Protein AF-A0A1D6P828-F1 (afdb_monomer)

Structure (mmCIF, N/CA/C/O backbone):
data_AF-A0A1D6P828-F1
#
_entry.id   AF-A0A1D6P828-F1
#
loop_
_atom_site.group_PDB
_atom_site.id
_atom_site.type_symbol
_atom_site.label_atom_id
_atom_site.label_alt_id
_atom_site.label_comp_id
_atom_site.label_asym_id
_atom_site.label_entity_id
_atom_site.label_seq_id
_atom_site.pdbx_PDB_ins_code
_atom_site.Cartn_x
_atom_site.Cartn_y
_atom_site.Cartn_z
_atom_site.occupancy
_atom_site.B_iso_or_equiv
_atom_site.auth_seq_id
_atom_site.auth_comp_id
_atom_site.auth_asym_id
_atom_site.auth_atom_id
_atom_site.pdbx_PDB_model_num
ATOM 1 N N . MET A 1 1 ? 7.557 89.272 32.288 1.00 31.47 1 MET A N 1
ATOM 2 C CA . MET A 1 1 ? 7.719 88.719 30.928 1.00 31.47 1 MET A CA 1
ATOM 3 C C . MET A 1 1 ? 8.640 87.517 31.000 1.00 31.47 1 MET A C 1
ATOM 5 O O . MET A 1 1 ? 9.699 87.621 31.592 1.00 31.47 1 MET A O 1
ATOM 9 N N . SER A 1 2 ? 8.106 86.352 30.637 1.00 35.97 2 SER A N 1
ATOM 10 C CA . SER A 1 2 ? 8.541 85.582 29.460 1.00 35.97 2 SER A CA 1
ATOM 11 C C . SER A 1 2 ? 9.928 84.971 29.683 1.00 35.97 2 SER A C 1
ATOM 13 O O . SER A 1 2 ? 10.933 85.661 29.656 1.00 35.97 2 SER A O 1
ATOM 15 N N . SER A 1 3 ? 9.966 83.723 30.145 1.00 46.72 3 SER A N 1
ATOM 16 C CA . SER A 1 3 ? 10.105 82.559 29.258 1.00 46.72 3 SER A CA 1
ATOM 17 C C . SER A 1 3 ? 11.480 82.499 28.601 1.00 46.72 3 SER A C 1
ATOM 19 O O . SER A 1 3 ? 11.835 83.389 27.841 1.00 46.72 3 SER A O 1
ATOM 21 N N . SER A 1 4 ? 12.154 81.362 28.811 1.00 48.41 4 SER A N 1
ATOM 22 C CA . SER A 1 4 ? 13.099 80.729 27.879 1.00 48.41 4 SER A CA 1
ATOM 23 C C . SER A 1 4 ? 14.539 80.576 28.381 1.00 48.41 4 SER A C 1
ATOM 25 O O . SER A 1 4 ? 15.453 81.126 27.783 1.00 48.41 4 SER A O 1
ATOM 27 N N . ASP A 1 5 ? 14.766 79.716 29.383 1.00 49.75 5 ASP A N 1
ATOM 28 C CA . ASP A 1 5 ? 16.111 79.138 29.592 1.00 49.75 5 ASP A CA 1
ATOM 29 C C . ASP A 1 5 ? 16.120 77.641 29.987 1.00 49.75 5 ASP A C 1
ATOM 31 O O . ASP A 1 5 ? 17.064 77.108 30.555 1.00 49.75 5 ASP A O 1
ATOM 35 N N . GLY A 1 6 ? 15.049 76.910 29.647 1.00 52.22 6 GLY A N 1
ATOM 36 C CA . GLY A 1 6 ? 14.998 75.436 29.732 1.00 52.22 6 GLY A CA 1
ATOM 37 C C . GLY A 1 6 ? 15.276 74.724 28.398 1.00 52.22 6 GLY A C 1
ATOM 38 O O . GLY A 1 6 ? 15.418 73.501 28.345 1.00 52.22 6 GLY A O 1
ATOM 39 N N . GLY A 1 7 ? 15.335 75.481 27.296 1.00 55.41 7 GLY A N 1
ATOM 40 C CA . GLY A 1 7 ? 15.445 74.947 25.936 1.00 55.41 7 GLY A CA 1
ATOM 41 C C . GLY A 1 7 ? 16.880 74.723 25.456 1.00 55.41 7 GLY A C 1
ATOM 42 O O . GLY A 1 7 ? 17.109 73.844 24.628 1.00 55.41 7 GLY A O 1
ATOM 43 N N . GLN A 1 8 ? 17.858 75.482 25.960 1.00 52.66 8 GLN A N 1
ATOM 44 C CA . GLN A 1 8 ? 19.226 75.460 25.428 1.00 52.66 8 GLN A CA 1
ATOM 45 C C . GLN A 1 8 ? 20.061 74.294 25.985 1.00 52.66 8 GLN A C 1
ATOM 47 O O . GLN A 1 8 ? 20.816 73.672 25.237 1.00 52.66 8 GLN A O 1
ATOM 52 N N . SER A 1 9 ? 19.858 73.921 27.254 1.00 56.09 9 SER A N 1
ATOM 53 C CA . SER A 1 9 ? 20.519 72.765 27.885 1.00 56.09 9 SER A CA 1
ATOM 54 C C . SER A 1 9 ? 19.999 71.421 27.347 1.00 56.09 9 SER A C 1
ATOM 56 O O . SER A 1 9 ? 20.784 70.558 26.953 1.00 56.09 9 SER A O 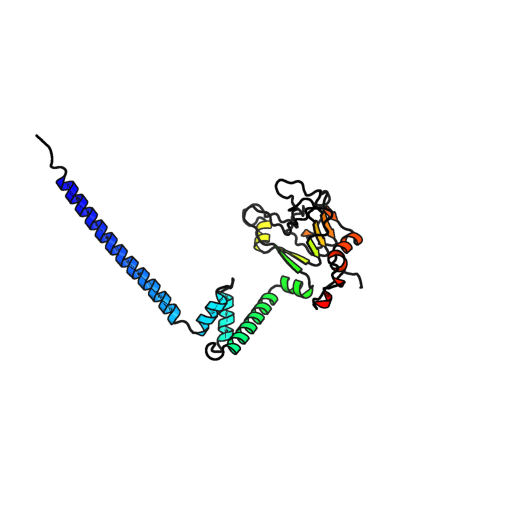1
ATOM 58 N N . ARG A 1 10 ? 18.673 71.276 27.180 1.00 61.38 10 ARG A N 1
ATOM 59 C CA . ARG A 1 10 ? 18.054 70.096 26.543 1.00 61.38 10 ARG A CA 1
ATOM 60 C C . ARG A 1 1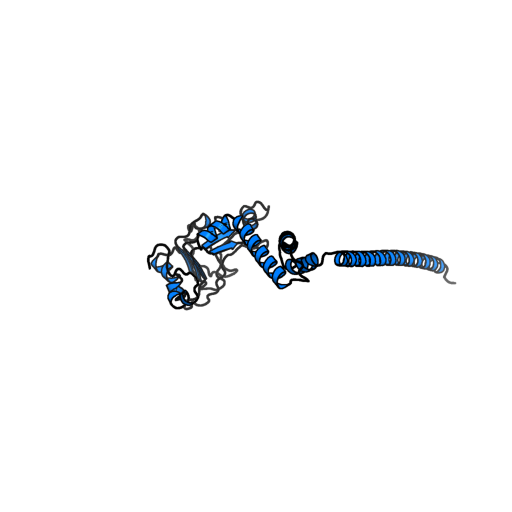0 ? 18.510 69.895 25.097 1.00 61.38 10 ARG A C 1
ATOM 62 O O . ARG A 1 10 ? 18.789 68.767 24.710 1.00 61.38 10 ARG A O 1
ATOM 69 N N . LYS A 1 11 ? 18.645 70.970 24.310 1.00 60.03 11 LYS A N 1
ATOM 70 C CA . LYS A 1 11 ? 19.171 70.894 22.935 1.00 60.03 11 LYS A CA 1
ATOM 71 C C . LYS A 1 11 ? 20.623 70.407 22.901 1.00 60.03 11 LYS A C 1
ATOM 73 O O . LYS A 1 11 ? 20.950 69.571 22.068 1.00 60.03 11 LYS A O 1
ATOM 78 N N . ARG A 1 12 ? 21.478 70.859 23.826 1.00 64.31 12 ARG A N 1
ATOM 79 C CA . ARG A 1 12 ? 22.878 70.399 23.929 1.00 64.31 12 ARG A CA 1
ATOM 80 C C . ARG A 1 12 ? 22.985 68.932 24.364 1.00 64.31 12 ARG A C 1
ATOM 82 O O . ARG A 1 12 ? 23.797 68.203 23.804 1.00 64.31 12 ARG A O 1
ATOM 89 N N . LEU A 1 13 ? 22.130 68.484 25.288 1.00 65.88 13 LEU A N 1
ATOM 90 C CA . LEU A 1 13 ? 22.067 67.081 25.715 1.00 65.88 13 LEU A CA 1
ATOM 91 C C . LEU A 1 13 ? 21.586 66.160 24.579 1.00 65.88 13 LEU A C 1
ATOM 93 O O . LEU A 1 13 ? 22.185 65.117 24.336 1.00 65.88 13 LEU A O 1
ATOM 97 N N . VAL A 1 14 ? 20.549 66.571 23.840 1.00 71.50 14 VAL A N 1
ATOM 98 C CA . VAL A 1 14 ? 20.026 65.816 22.688 1.00 71.50 14 VAL A CA 1
ATOM 99 C C . VAL A 1 14 ? 21.072 65.711 21.578 1.00 71.50 14 VAL A C 1
ATOM 101 O O . VAL A 1 14 ? 21.267 64.626 21.044 1.00 71.50 14 VAL A O 1
ATOM 104 N N . VAL A 1 15 ? 21.798 66.793 21.272 1.00 73.12 15 VAL A N 1
ATOM 105 C CA . VAL A 1 15 ? 22.881 66.775 20.269 1.00 73.12 15 VAL A CA 1
ATOM 106 C C . VAL A 1 15 ? 24.037 65.862 20.702 1.00 73.12 15 VAL A C 1
ATOM 108 O O . VAL A 1 15 ? 24.580 65.135 19.872 1.00 73.12 15 VAL A O 1
ATOM 111 N N . GLY A 1 16 ? 24.379 65.836 21.995 1.00 74.88 16 GLY A N 1
ATOM 112 C CA . GLY A 1 16 ? 25.398 64.931 22.536 1.00 74.88 16 GLY A CA 1
ATOM 113 C C . GLY A 1 16 ? 25.012 63.452 22.427 1.00 74.88 16 GLY A C 1
ATOM 114 O O . GLY A 1 16 ? 25.808 62.646 21.949 1.00 74.88 16 GLY A O 1
ATOM 115 N N . VAL A 1 17 ? 23.777 63.097 22.798 1.00 78.31 17 VAL A N 1
ATOM 116 C CA . VAL A 1 17 ? 23.276 61.712 22.709 1.00 78.31 17 VAL A CA 1
ATOM 117 C C . VAL A 1 17 ? 23.181 61.251 21.255 1.00 78.31 17 VAL A C 1
ATOM 119 O O . VAL A 1 17 ? 23.624 60.151 20.939 1.00 78.31 17 VAL A O 1
ATOM 122 N N . LEU A 1 18 ? 22.682 62.100 20.349 1.00 79.00 18 LEU A N 1
ATOM 123 C CA . LEU A 1 18 ? 22.582 61.759 18.927 1.00 79.00 18 LEU A CA 1
ATOM 124 C C . LEU A 1 18 ? 23.965 61.526 18.301 1.00 79.00 18 LEU A C 1
ATOM 126 O O . LEU A 1 18 ? 24.132 60.595 17.520 1.00 79.00 18 LEU A O 1
ATOM 130 N N . SER A 1 19 ? 24.963 62.326 18.688 1.00 84.25 19 SER A N 1
ATOM 131 C CA . SER A 1 19 ? 26.351 62.166 18.241 1.00 84.25 19 SER A CA 1
ATOM 132 C C . SER A 1 19 ? 26.953 60.829 18.692 1.00 84.25 19 SER A C 1
ATOM 134 O O . SER A 1 19 ? 27.515 60.093 17.883 1.00 84.25 19 SER A O 1
ATOM 136 N N . VAL A 1 20 ? 26.759 60.453 19.961 1.00 85.31 20 VAL A N 1
ATOM 137 C CA . VAL A 1 20 ? 27.231 59.159 20.485 1.00 85.31 20 VAL A CA 1
ATOM 138 C C . VAL A 1 20 ? 26.508 57.990 19.811 1.00 85.31 20 VAL A C 1
ATOM 140 O O . VAL A 1 20 ? 27.153 57.020 19.418 1.00 85.31 20 VAL A O 1
ATOM 143 N N . CYS A 1 21 ? 25.192 58.085 19.606 1.00 82.44 21 CYS A N 1
ATOM 144 C CA . CYS A 1 21 ? 24.430 57.056 18.898 1.00 82.44 21 CYS A CA 1
ATOM 145 C C . CYS A 1 21 ? 24.904 56.872 17.448 1.00 82.44 21 CYS A C 1
ATOM 147 O O . CYS A 1 21 ? 25.024 55.735 16.993 1.00 82.44 21 CYS A O 1
ATOM 149 N N . LEU A 1 22 ? 25.216 57.960 16.737 1.00 85.75 22 LEU A N 1
ATOM 150 C CA . LEU A 1 22 ? 25.741 57.891 15.371 1.00 85.75 22 LEU A CA 1
ATOM 151 C C . LEU A 1 22 ? 27.130 57.244 15.318 1.00 85.75 22 LEU A C 1
ATOM 153 O O . LEU A 1 22 ? 27.380 56.421 14.439 1.00 85.75 22 LEU A O 1
ATOM 157 N N . LEU A 1 23 ? 28.009 57.546 16.279 1.00 86.19 23 LEU A N 1
ATOM 158 C CA . LEU A 1 23 ? 29.330 56.915 16.361 1.00 86.19 23 LEU A CA 1
ATOM 159 C C . LEU A 1 23 ? 29.232 55.411 16.649 1.00 86.19 23 LEU A C 1
ATOM 161 O O . LEU A 1 23 ? 29.911 54.619 15.999 1.00 86.19 23 LEU A O 1
ATOM 165 N N . VAL A 1 24 ? 28.351 54.997 17.562 1.00 86.75 24 VAL A N 1
ATOM 166 C CA . VAL A 1 24 ? 28.130 53.571 17.861 1.00 86.75 24 VAL A CA 1
ATOM 167 C C . VAL A 1 24 ? 27.547 52.837 16.650 1.00 86.75 24 VAL A C 1
ATOM 169 O O . VAL A 1 24 ? 28.019 51.754 16.310 1.00 86.75 24 VAL A O 1
ATOM 172 N N . ALA A 1 25 ? 26.579 53.434 15.949 1.00 86.38 25 ALA A N 1
ATOM 173 C CA . ALA A 1 25 ? 26.015 52.854 14.730 1.00 86.38 25 ALA A CA 1
ATOM 174 C C . ALA A 1 25 ? 27.066 52.703 13.617 1.00 86.38 25 ALA A C 1
ATOM 176 O O . ALA A 1 25 ? 27.089 51.684 12.929 1.00 86.38 25 ALA A O 1
ATOM 177 N N . MET A 1 26 ? 27.971 53.677 13.474 1.00 88.44 26 MET A N 1
ATOM 178 C CA . MET A 1 26 ? 29.066 53.618 12.507 1.00 88.44 26 MET A CA 1
ATOM 179 C C . MET A 1 26 ? 30.047 52.483 12.827 1.00 88.44 26 MET A C 1
ATOM 181 O O . MET A 1 26 ? 30.427 51.743 11.925 1.00 88.44 26 MET A O 1
ATOM 185 N N . VAL A 1 27 ? 30.416 52.301 14.100 1.00 89.56 27 VAL A N 1
ATOM 186 C CA . VAL A 1 27 ? 31.316 51.216 14.532 1.00 89.56 27 VAL A CA 1
ATOM 187 C C . VAL A 1 27 ? 30.671 49.842 14.340 1.00 89.56 27 VAL A C 1
ATOM 189 O O . VAL A 1 27 ? 31.316 48.921 13.849 1.00 89.56 27 VAL A O 1
ATOM 192 N N . ILE A 1 28 ? 29.387 49.689 14.673 1.00 84.75 28 ILE A N 1
ATOM 193 C CA . ILE A 1 28 ? 28.670 48.427 14.437 1.00 84.75 28 ILE A CA 1
ATOM 194 C C . ILE A 1 28 ? 28.574 48.148 12.933 1.00 84.75 28 ILE A C 1
ATOM 196 O O . ILE A 1 28 ? 28.820 47.022 12.505 1.00 84.75 28 ILE A O 1
ATOM 200 N N . GLY A 1 29 ? 28.265 49.167 12.126 1.00 85.44 29 GLY A N 1
ATOM 201 C CA . GLY A 1 29 ? 28.182 49.049 10.673 1.00 85.44 29 GLY A CA 1
ATOM 202 C C . GLY A 1 29 ? 29.500 48.613 10.035 1.00 85.44 29 GLY A C 1
ATOM 203 O O . GLY A 1 29 ? 29.500 47.699 9.214 1.00 85.44 29 GLY A O 1
ATOM 204 N N . THR A 1 30 ? 30.629 49.202 10.442 1.00 80.06 30 THR A N 1
ATOM 205 C CA . THR A 1 30 ? 31.948 48.818 9.917 1.00 80.06 30 THR A CA 1
ATOM 206 C C . THR A 1 30 ? 32.333 47.405 10.342 1.00 80.06 30 THR A C 1
ATOM 208 O O . THR A 1 30 ? 32.743 46.617 9.495 1.00 80.06 30 THR A O 1
ATOM 211 N N . VAL A 1 31 ? 32.134 47.034 11.610 1.00 84.19 31 VAL A N 1
ATOM 212 C CA . VAL A 1 31 ? 32.419 45.671 12.092 1.00 84.19 31 VAL A CA 1
ATOM 213 C C . VAL A 1 31 ? 31.557 44.635 11.365 1.00 84.19 31 VAL A C 1
ATOM 215 O O . VAL A 1 31 ? 32.086 43.634 10.889 1.00 84.19 31 VAL A O 1
ATOM 218 N N . MET A 1 32 ? 30.253 44.882 11.216 1.00 77.19 32 MET A N 1
ATOM 219 C CA . MET A 1 32 ? 29.344 43.983 10.494 1.00 77.19 32 MET A CA 1
ATOM 220 C C . MET A 1 32 ? 29.711 43.857 9.012 1.00 77.19 32 MET A C 1
ATOM 222 O O . MET A 1 32 ? 29.673 42.754 8.470 1.00 77.19 32 MET A O 1
ATOM 226 N N . PHE A 1 33 ? 30.107 44.956 8.364 1.00 81.06 33 PHE A N 1
ATOM 227 C CA . PHE A 1 33 ? 30.573 44.944 6.979 1.00 81.0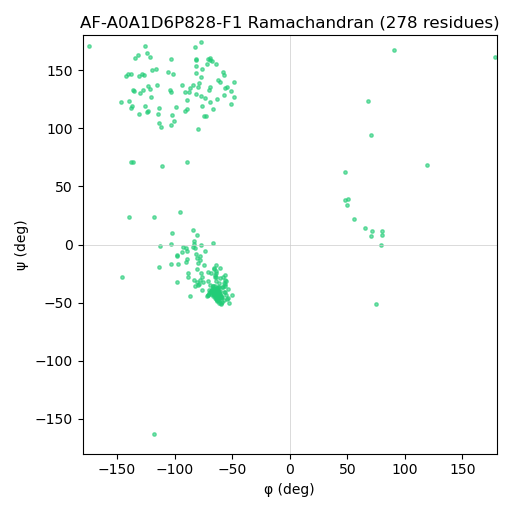6 33 PHE A CA 1
ATOM 228 C C . PHE A 1 33 ? 31.831 44.080 6.819 1.00 81.06 33 PHE A C 1
ATOM 230 O O . PHE A 1 33 ? 31.831 43.158 6.007 1.00 81.06 33 PHE A O 1
ATOM 237 N N . PHE A 1 34 ? 32.850 44.285 7.661 1.00 76.06 34 PHE A N 1
ATOM 238 C CA . PHE A 1 34 ? 34.083 43.489 7.630 1.00 76.06 34 PHE A CA 1
ATOM 239 C C . PHE A 1 34 ? 33.850 42.006 7.948 1.00 76.06 34 PHE A C 1
ATOM 241 O O . PHE A 1 34 ? 34.478 41.142 7.338 1.00 76.06 34 PHE A O 1
ATOM 248 N N . VAL A 1 35 ? 32.950 41.683 8.881 1.00 76.62 35 VAL A N 1
ATOM 249 C CA . VAL A 1 35 ? 32.592 40.288 9.191 1.00 76.62 35 VAL A CA 1
ATOM 250 C C . VAL A 1 35 ? 31.877 39.633 8.010 1.00 76.62 35 VAL A C 1
ATOM 252 O O . VAL A 1 35 ? 32.199 38.498 7.662 1.00 76.62 35 VAL A O 1
ATOM 255 N N . SER A 1 36 ? 30.952 40.347 7.364 1.00 74.12 36 SER A N 1
ATOM 256 C CA . SER A 1 36 ? 30.228 39.847 6.191 1.00 74.12 36 SER A CA 1
ATOM 257 C C . SER A 1 36 ? 31.165 39.637 4.994 1.00 74.12 36 SER A C 1
ATOM 259 O O . SER A 1 36 ? 31.113 38.604 4.326 1.00 74.12 36 SER A O 1
ATOM 261 N N . GLU A 1 37 ? 32.094 40.567 4.772 1.00 72.69 37 GLU A N 1
ATOM 262 C CA . GLU A 1 37 ? 33.096 40.482 3.708 1.00 72.69 37 GLU A CA 1
ATOM 263 C C . GLU A 1 37 ? 34.098 39.343 3.958 1.00 72.69 37 GLU A C 1
ATOM 265 O O . GLU A 1 37 ? 34.403 38.574 3.046 1.00 72.69 37 GLU A O 1
ATOM 270 N N . LYS A 1 38 ? 34.531 39.145 5.212 1.00 72.44 38 LYS A N 1
ATOM 271 C CA . LYS A 1 38 ? 35.391 38.018 5.598 1.00 72.44 38 LYS A CA 1
ATOM 272 C C . LYS A 1 38 ? 34.682 36.667 5.454 1.00 72.44 38 LYS A C 1
ATOM 274 O O . LYS A 1 38 ? 35.282 35.724 4.948 1.00 72.44 38 LYS A O 1
ATOM 279 N N . ALA A 1 39 ? 33.405 36.575 5.831 1.00 67.25 39 ALA A N 1
ATOM 280 C CA . ALA A 1 39 ? 32.608 35.361 5.647 1.00 67.25 39 ALA A CA 1
ATOM 281 C C . ALA A 1 39 ? 32.412 35.017 4.156 1.00 67.25 39 ALA A C 1
ATOM 283 O O . ALA A 1 39 ? 32.505 33.850 3.766 1.00 67.25 39 ALA A O 1
ATOM 284 N N . GLY A 1 40 ? 32.199 36.031 3.310 1.00 67.81 40 GLY A N 1
ATOM 285 C CA . GLY A 1 40 ? 32.151 35.870 1.855 1.00 67.81 40 GLY A CA 1
ATOM 286 C C . GLY A 1 40 ? 33.495 35.433 1.262 1.00 67.81 40 GLY A C 1
ATOM 287 O O . GLY A 1 40 ? 33.540 34.523 0.431 1.00 67.81 40 GLY A O 1
ATOM 288 N N . TYR A 1 41 ? 34.596 36.026 1.734 1.00 61.47 41 TYR A N 1
ATOM 289 C CA . TYR A 1 41 ? 35.953 35.693 1.304 1.00 61.47 41 TYR A CA 1
ATOM 290 C C . TYR A 1 41 ? 36.343 34.251 1.655 1.00 61.47 41 TYR A C 1
ATOM 292 O O . TYR A 1 41 ? 36.820 33.527 0.781 1.00 61.47 41 TYR A O 1
ATOM 300 N N . ASP A 1 42 ? 36.085 33.802 2.888 1.00 65.06 42 ASP A N 1
ATOM 301 C CA . ASP A 1 42 ? 36.408 32.439 3.333 1.00 65.06 42 ASP A CA 1
ATOM 302 C C . ASP A 1 42 ? 35.572 31.376 2.597 1.00 65.06 42 ASP A C 1
ATOM 304 O O . ASP A 1 42 ? 36.087 30.312 2.246 1.00 65.06 42 ASP A O 1
ATOM 308 N N . SER A 1 43 ? 34.306 31.671 2.284 1.00 64.31 43 SER A N 1
ATOM 309 C CA . SER A 1 43 ? 33.438 30.796 1.479 1.00 64.31 43 SER A CA 1
ATOM 310 C C . SER A 1 43 ? 33.965 30.613 0.049 1.00 64.31 43 SER A C 1
ATOM 312 O O . SER A 1 43 ? 34.091 29.488 -0.446 1.00 64.31 43 SER A O 1
ATOM 314 N N . GLU A 1 44 ? 34.361 31.705 -0.609 1.00 62.94 44 GLU A N 1
ATOM 315 C CA . GLU A 1 44 ? 34.940 31.664 -1.957 1.00 62.94 44 GLU A CA 1
ATOM 316 C C . GLU A 1 44 ? 36.357 31.073 -1.982 1.00 62.94 44 GLU A C 1
ATOM 318 O O . GLU A 1 44 ? 36.749 30.422 -2.956 1.00 62.94 44 GLU A O 1
ATOM 323 N N . LEU A 1 45 ? 37.136 31.252 -0.912 1.00 61.66 45 LEU A N 1
ATOM 324 C CA . LEU A 1 45 ? 38.442 30.614 -0.752 1.00 61.66 45 LEU A CA 1
ATOM 325 C C . LEU A 1 45 ? 38.295 29.097 -0.564 1.00 61.66 45 LEU A C 1
ATOM 327 O O . LEU A 1 45 ? 39.010 28.329 -1.207 1.00 61.66 45 LEU A O 1
ATOM 331 N N . ARG A 1 46 ? 37.320 28.647 0.239 1.00 59.94 46 ARG A N 1
ATOM 332 C CA . ARG A 1 46 ? 37.007 27.222 0.435 1.00 59.94 46 ARG A CA 1
ATOM 333 C C . ARG A 1 46 ? 36.550 26.561 -0.864 1.00 59.94 46 ARG A C 1
ATOM 335 O O . ARG A 1 46 ? 37.043 25.486 -1.195 1.00 59.94 46 ARG A O 1
ATOM 342 N N . LYS A 1 47 ? 35.702 27.229 -1.657 1.00 58.78 47 LYS A N 1
ATOM 343 C CA . LYS A 1 47 ? 35.346 26.761 -3.008 1.00 58.78 47 LYS A CA 1
ATOM 344 C C . LYS A 1 47 ? 36.566 26.689 -3.923 1.00 58.78 47 LYS A C 1
ATOM 346 O O . LYS A 1 47 ? 36.686 25.720 -4.673 1.00 58.78 47 LYS A O 1
ATOM 351 N N . ARG A 1 48 ? 37.462 27.688 -3.904 1.00 60.19 48 ARG A N 1
ATOM 352 C CA . ARG A 1 48 ? 38.693 27.735 -4.725 1.00 60.19 48 ARG A CA 1
ATOM 353 C C . ARG A 1 48 ? 39.722 26.665 -4.365 1.00 60.19 48 ARG A C 1
ATOM 355 O O . ARG A 1 48 ? 40.343 26.134 -5.278 1.00 60.19 48 ARG A O 1
ATOM 362 N N . ASN A 1 49 ? 39.846 26.319 -3.088 1.00 59.75 49 ASN A N 1
ATOM 363 C CA . ASN A 1 49 ? 40.793 25.314 -2.600 1.00 59.75 49 ASN A CA 1
ATOM 364 C C . ASN A 1 49 ? 40.295 23.868 -2.741 1.00 59.75 49 ASN A C 1
ATOM 366 O O . ASN A 1 49 ? 41.023 22.933 -2.415 1.00 59.75 49 ASN A O 1
ATOM 370 N N . MET A 1 50 ? 39.067 23.666 -3.220 1.00 61.06 50 MET A N 1
ATOM 371 C CA . MET A 1 50 ? 38.490 22.338 -3.373 1.00 61.06 50 MET A CA 1
ATOM 372 C C . MET A 1 50 ? 38.998 21.650 -4.649 1.00 61.06 50 MET A C 1
ATOM 374 O O . MET A 1 50 ? 39.037 22.262 -5.721 1.00 61.06 50 MET A O 1
ATOM 378 N N . SER A 1 51 ? 39.364 20.366 -4.547 1.00 68.56 51 SER A N 1
ATOM 379 C CA . SER A 1 51 ? 39.775 19.562 -5.706 1.00 68.56 51 SER A CA 1
ATOM 380 C C . SER A 1 51 ? 38.672 19.542 -6.776 1.00 68.56 51 SER A C 1
ATOM 382 O O . SER A 1 51 ? 37.479 19.543 -6.463 1.00 68.56 51 SER A O 1
ATOM 384 N N . LYS A 1 52 ? 39.047 19.498 -8.063 1.00 68.69 52 LYS A N 1
ATOM 385 C CA . LYS A 1 52 ? 38.087 19.428 -9.185 1.00 68.69 52 LYS A CA 1
ATOM 386 C C . LYS A 1 52 ? 37.148 18.218 -9.060 1.00 68.69 52 LYS A C 1
ATOM 388 O O . LYS A 1 52 ? 35.967 18.320 -9.394 1.00 68.69 52 LYS A O 1
ATOM 393 N N . THR A 1 53 ? 37.660 17.114 -8.516 1.00 71.62 53 THR A N 1
ATOM 394 C CA . THR A 1 53 ? 36.888 15.908 -8.198 1.00 71.62 53 THR A CA 1
ATOM 395 C C . THR A 1 53 ? 35.833 16.190 -7.129 1.00 71.62 53 THR A C 1
ATOM 397 O O . THR A 1 53 ? 34.666 15.892 -7.347 1.00 71.62 53 THR A O 1
ATOM 400 N N . MET A 1 54 ? 36.197 16.872 -6.040 1.00 73.81 54 MET A N 1
ATOM 401 C CA . MET A 1 54 ? 35.272 17.231 -4.956 1.00 73.81 54 MET A CA 1
ATOM 402 C C . MET A 1 54 ? 34.141 18.155 -5.421 1.00 73.81 54 MET A C 1
ATOM 404 O O . MET A 1 54 ? 33.004 17.984 -5.005 1.00 73.81 54 MET A O 1
ATOM 408 N N . ARG A 1 55 ? 34.408 19.099 -6.337 1.00 76.69 55 ARG A N 1
ATOM 409 C CA . ARG A 1 55 ? 33.342 19.952 -6.909 1.00 76.69 55 ARG A CA 1
ATOM 410 C C . ARG A 1 55 ? 32.331 19.160 -7.732 1.00 76.69 55 ARG A C 1
ATOM 412 O O . ARG A 1 55 ? 31.155 19.500 -7.737 1.00 76.69 55 ARG A O 1
ATOM 419 N N . SER A 1 56 ? 32.797 18.132 -8.437 1.00 74.69 56 SER A N 1
ATOM 420 C CA . SER A 1 56 ? 31.913 17.248 -9.197 1.00 74.69 56 SER A CA 1
ATOM 421 C C . SER A 1 56 ? 31.100 16.373 -8.244 1.00 74.69 56 SER A C 1
ATOM 423 O O . SER A 1 56 ? 29.892 16.264 -8.410 1.00 74.69 56 SER A O 1
ATOM 425 N N . VAL A 1 57 ? 31.742 15.822 -7.207 1.00 82.00 57 VAL A N 1
ATOM 426 C CA . VAL A 1 57 ? 31.072 15.018 -6.176 1.00 82.00 57 VAL A CA 1
ATOM 427 C C . VAL A 1 57 ? 29.983 15.814 -5.455 1.00 82.00 57 VAL A C 1
ATOM 429 O O . VAL A 1 57 ? 28.865 15.328 -5.343 1.00 82.00 57 VAL A O 1
ATOM 432 N N . GLU A 1 58 ? 30.264 17.055 -5.056 1.00 82.88 58 GLU A N 1
ATOM 433 C CA . GLU A 1 58 ? 29.286 17.952 -4.423 1.00 82.88 58 GLU A CA 1
ATOM 434 C C . GLU A 1 58 ? 28.023 18.133 -5.280 1.00 82.88 58 GLU A C 1
ATOM 436 O O . GLU A 1 58 ? 26.908 18.059 -4.773 1.00 82.88 58 GLU A O 1
ATOM 441 N N . LEU A 1 59 ? 28.178 18.313 -6.597 1.00 80.50 59 LEU A N 1
ATOM 442 C CA . LEU A 1 59 ? 27.044 18.471 -7.513 1.00 80.50 59 LEU A CA 1
ATOM 443 C C . LEU A 1 59 ? 26.194 17.198 -7.627 1.00 80.50 59 LEU A C 1
ATOM 445 O O . LEU A 1 59 ? 24.973 17.295 -7.721 1.00 80.50 59 LEU A O 1
ATOM 449 N N . PHE A 1 60 ? 26.820 16.019 -7.607 1.00 79.75 60 PHE A N 1
ATOM 450 C CA . PHE A 1 60 ? 26.101 14.742 -7.643 1.00 79.75 60 PHE A CA 1
ATOM 451 C C . PHE A 1 60 ? 25.439 14.396 -6.306 1.00 79.75 60 PHE A C 1
ATOM 453 O O . PHE A 1 60 ? 24.379 13.775 -6.302 1.00 79.75 60 PHE A O 1
ATOM 460 N N . CYS A 1 61 ? 26.038 14.808 -5.187 1.00 85.56 61 CYS A N 1
ATOM 461 C CA . CYS A 1 61 ? 25.557 14.495 -3.843 1.00 85.56 61 CYS A CA 1
ATOM 462 C C . CYS A 1 61 ? 24.578 15.528 -3.271 1.00 85.56 61 CYS A C 1
ATOM 464 O O . CYS A 1 61 ? 23.855 15.206 -2.332 1.00 85.56 61 CYS A O 1
ATOM 466 N N . ALA A 1 62 ? 24.481 16.726 -3.857 1.00 85.31 62 ALA A N 1
ATOM 467 C CA . ALA A 1 62 ? 23.536 17.765 -3.447 1.00 85.31 62 ALA A CA 1
ATOM 468 C C . ALA A 1 62 ? 22.066 17.296 -3.300 1.00 85.31 62 ALA A C 1
ATOM 470 O O . ALA A 1 62 ? 21.441 17.680 -2.310 1.00 85.31 62 ALA A O 1
ATOM 471 N N . PRO A 1 63 ? 21.490 16.481 -4.213 1.00 83.00 63 PRO A N 1
ATOM 472 C CA . PRO A 1 63 ? 20.112 16.001 -4.077 1.00 83.00 63 PRO A CA 1
ATOM 473 C C . PRO A 1 63 ? 19.954 14.760 -3.181 1.00 83.00 63 PRO A C 1
ATOM 475 O O . PRO A 1 63 ? 18.832 14.289 -3.019 1.00 83.00 63 PRO A O 1
ATOM 478 N N . ALA A 1 64 ? 21.034 14.188 -2.640 1.00 81.19 64 ALA A N 1
ATOM 479 C CA . ALA A 1 64 ? 20.960 12.965 -1.846 1.00 81.19 64 ALA A CA 1
ATOM 480 C C . ALA A 1 64 ? 20.606 13.257 -0.378 1.00 81.19 64 ALA A C 1
ATOM 482 O O . ALA A 1 64 ? 21.202 14.135 0.246 1.00 81.19 64 ALA A O 1
ATOM 483 N N . ASP A 1 65 ? 19.710 12.454 0.205 1.00 80.19 65 ASP A N 1
ATOM 484 C CA . ASP A 1 65 ? 19.342 12.550 1.628 1.00 80.19 65 ASP A CA 1
ATOM 485 C C . ASP A 1 65 ? 20.527 12.230 2.566 1.00 80.19 65 ASP A C 1
ATOM 487 O O . ASP A 1 65 ? 20.650 12.799 3.650 1.00 80.19 65 ASP A O 1
ATOM 491 N N . TYR A 1 66 ? 21.442 11.352 2.131 1.00 82.31 66 TYR A N 1
ATOM 492 C CA . TYR A 1 66 ? 22.629 10.920 2.882 1.00 82.31 66 TYR A CA 1
ATOM 493 C C . TYR A 1 66 ? 23.921 11.447 2.246 1.00 82.31 66 TYR A C 1
ATOM 495 O O . TYR A 1 66 ? 24.739 10.686 1.720 1.00 82.31 66 TYR A O 1
ATOM 503 N N . GLN A 1 67 ? 24.110 12.768 2.298 1.00 83.31 67 GLN A N 1
ATOM 504 C CA . GLN A 1 67 ? 25.243 13.452 1.661 1.00 83.31 67 GLN A CA 1
ATOM 505 C C . GLN A 1 67 ? 26.598 12.863 2.080 1.00 83.31 67 GLN A C 1
ATOM 507 O O . GLN A 1 67 ? 27.411 12.561 1.214 1.00 83.31 67 GLN A O 1
ATOM 512 N N . GLY A 1 68 ? 26.831 12.608 3.374 1.00 84.75 68 GLY A N 1
ATOM 513 C CA . GLY A 1 68 ? 28.109 12.062 3.862 1.00 84.75 68 GLY A CA 1
ATOM 514 C C . GLY A 1 68 ? 28.498 10.730 3.209 1.00 84.75 68 GLY A C 1
ATOM 515 O O . GLY A 1 68 ? 29.607 10.592 2.699 1.00 84.75 68 GLY A O 1
ATOM 516 N N . THR A 1 69 ? 27.558 9.783 3.139 1.00 83.19 69 THR A N 1
ATOM 517 C CA . THR A 1 69 ? 27.762 8.485 2.476 1.00 83.19 69 THR A CA 1
ATOM 518 C C . THR A 1 69 ? 27.973 8.647 0.972 1.00 83.19 69 THR A C 1
ATOM 520 O O . THR A 1 69 ? 28.811 7.959 0.386 1.00 83.19 69 THR A O 1
ATOM 523 N N . CYS A 1 70 ? 27.249 9.577 0.341 1.00 83.31 70 CYS A N 1
ATOM 524 C CA . CYS A 1 70 ? 27.431 9.895 -1.072 1.00 83.31 70 CYS A CA 1
ATOM 525 C C . CYS A 1 70 ? 28.842 10.440 -1.352 1.00 83.31 70 CYS A C 1
ATOM 527 O O . CYS A 1 70 ? 29.516 9.945 -2.256 1.00 83.31 70 CYS A O 1
ATOM 529 N N . HIS A 1 71 ? 29.314 11.395 -0.543 1.00 87.31 71 HIS A N 1
ATOM 530 C CA . HIS A 1 71 ? 30.650 11.977 -0.662 1.00 87.31 71 HIS A CA 1
ATOM 531 C C . HIS A 1 71 ? 31.740 10.916 -0.519 1.00 87.31 71 HIS A C 1
ATOM 533 O O . HIS A 1 71 ? 32.579 10.786 -1.405 1.00 87.31 71 HIS A O 1
ATOM 539 N N . GLU A 1 72 ? 31.689 10.106 0.538 1.00 85.19 72 GLU A N 1
ATOM 540 C CA . GLU A 1 72 ? 32.676 9.053 0.794 1.00 85.19 72 GLU A CA 1
ATOM 541 C C . GLU A 1 72 ? 32.736 8.022 -0.347 1.00 85.19 72 GLU A C 1
ATOM 543 O O . GLU A 1 72 ? 33.816 7.675 -0.838 1.00 85.19 72 GLU A O 1
ATOM 548 N N . THR A 1 73 ? 31.570 7.580 -0.828 1.00 84.88 73 THR A N 1
ATOM 549 C CA . THR A 1 73 ? 31.457 6.605 -1.923 1.00 84.88 73 THR A CA 1
ATOM 550 C C . THR A 1 73 ? 32.049 7.158 -3.219 1.00 84.88 73 THR A C 1
ATOM 552 O O . THR A 1 73 ? 32.849 6.498 -3.890 1.00 84.88 73 THR A O 1
ATOM 555 N N . LEU A 1 74 ? 31.667 8.383 -3.582 1.00 83.94 74 LEU A N 1
ATOM 556 C CA . LEU A 1 74 ? 31.995 8.961 -4.878 1.00 83.94 74 LEU A CA 1
ATOM 557 C C . LEU A 1 74 ? 33.420 9.532 -4.918 1.00 83.94 74 LEU A C 1
ATOM 559 O O . LEU A 1 74 ? 34.086 9.425 -5.947 1.00 83.94 74 LEU A O 1
ATOM 563 N N . GLU A 1 75 ? 33.938 10.056 -3.803 1.00 84.31 75 GLU A N 1
ATOM 564 C CA . GLU A 1 75 ? 35.353 10.427 -3.673 1.00 84.31 75 GLU A CA 1
ATOM 565 C C . GLU A 1 75 ? 36.262 9.204 -3.790 1.00 84.31 75 GLU A C 1
ATOM 567 O O . GLU A 1 75 ? 37.248 9.239 -4.532 1.00 84.31 75 GLU A O 1
ATOM 572 N N . THR A 1 76 ? 35.903 8.094 -3.138 1.00 83.50 76 THR A N 1
ATOM 573 C CA . THR A 1 76 ? 36.656 6.837 -3.239 1.00 83.50 76 THR A CA 1
ATOM 574 C C . THR A 1 76 ? 36.681 6.328 -4.681 1.00 83.50 76 THR A C 1
ATOM 576 O O . THR A 1 76 ? 37.745 5.962 -5.189 1.00 83.50 76 THR A O 1
ATOM 579 N N . ALA A 1 77 ? 35.543 6.368 -5.381 1.00 81.25 77 ALA A N 1
ATOM 580 C CA . ALA A 1 77 ? 35.424 5.919 -6.768 1.00 81.25 77 ALA A CA 1
ATOM 581 C C . ALA A 1 77 ? 36.180 6.809 -7.769 1.00 81.25 77 ALA A C 1
ATOM 583 O O . ALA A 1 77 ? 36.827 6.310 -8.694 1.00 81.25 77 ALA A O 1
ATOM 584 N N . LEU A 1 78 ? 36.130 8.129 -7.577 1.00 81.31 78 LEU A N 1
ATOM 585 C CA . LEU A 1 78 ? 36.751 9.105 -8.474 1.00 81.31 78 LEU A CA 1
ATOM 586 C C . LEU A 1 78 ? 38.208 9.429 -8.111 1.00 81.31 78 LEU A C 1
ATOM 588 O O . LEU A 1 78 ? 38.893 10.092 -8.887 1.00 81.31 78 LEU A O 1
ATOM 592 N N . SER A 1 79 ? 38.733 8.915 -6.994 1.00 78.69 79 SER A N 1
ATOM 593 C CA . SER A 1 79 ? 40.148 9.061 -6.607 1.00 78.69 79 SER A CA 1
ATOM 594 C C . SER A 1 79 ? 41.130 8.549 -7.672 1.00 78.69 79 SER A C 1
ATOM 596 O O . SER A 1 79 ? 42.260 9.028 -7.762 1.00 78.69 79 SER A O 1
ATOM 598 N N . ARG A 1 80 ? 40.692 7.594 -8.506 1.00 73.50 80 ARG A N 1
ATOM 599 C CA . ARG A 1 80 ? 41.506 6.944 -9.547 1.00 73.50 80 ARG A CA 1
ATOM 600 C C . ARG A 1 80 ? 41.315 7.525 -10.951 1.00 73.50 80 ARG A C 1
ATOM 602 O O . ARG A 1 80 ? 42.069 7.157 -11.847 1.00 73.50 80 ARG A O 1
ATOM 609 N N . THR A 1 81 ? 40.338 8.413 -11.156 1.00 73.69 81 THR A N 1
ATOM 610 C CA . THR A 1 81 ? 39.961 8.912 -12.491 1.00 73.69 81 THR A CA 1
ATOM 611 C C . THR A 1 81 ? 39.732 10.420 -12.461 1.00 73.69 81 THR A C 1
ATOM 613 O O . THR A 1 81 ? 38.832 10.885 -11.773 1.00 73.69 81 THR A O 1
ATOM 616 N N . ASP A 1 82 ? 40.506 11.190 -13.237 1.00 76.88 82 ASP A N 1
ATOM 617 C CA . ASP A 1 82 ? 40.303 12.641 -13.390 1.00 76.88 82 ASP A CA 1
ATOM 618 C C . ASP A 1 82 ? 39.070 12.918 -14.279 1.00 76.88 82 ASP A C 1
ATOM 620 O O . ASP A 1 82 ? 39.135 12.685 -15.496 1.00 76.88 82 ASP A O 1
ATOM 624 N N . PRO A 1 83 ? 37.959 13.445 -13.725 1.00 71.75 83 PRO A N 1
ATOM 625 C CA . PRO A 1 83 ? 36.726 13.667 -14.480 1.00 71.75 83 PRO A CA 1
ATOM 626 C C . PRO A 1 83 ? 36.886 14.688 -15.612 1.00 71.75 83 PRO A C 1
ATOM 628 O O . PRO A 1 83 ? 36.144 14.640 -16.589 1.00 71.75 83 PRO A O 1
ATOM 631 N N . ALA A 1 84 ? 37.867 15.594 -15.511 1.00 72.50 84 ALA A N 1
ATOM 632 C CA . ALA A 1 84 ? 38.118 16.611 -16.529 1.00 72.50 84 ALA A CA 1
ATOM 633 C C . ALA A 1 84 ? 38.834 16.049 -17.765 1.00 72.50 84 ALA A C 1
ATOM 635 O O . ALA A 1 84 ? 38.726 16.619 -18.849 1.00 72.50 84 ALA A O 1
ATOM 636 N N . LYS A 1 85 ? 39.575 14.947 -17.608 1.00 77.94 85 LYS A N 1
ATOM 637 C CA . LYS A 1 85 ? 40.306 14.293 -18.705 1.00 77.94 85 LYS A CA 1
ATOM 638 C C . LYS A 1 85 ? 39.536 13.115 -19.292 1.00 77.94 85 LYS A C 1
ATOM 640 O O . LYS A 1 85 ? 39.648 12.857 -20.487 1.00 77.94 85 LYS A O 1
ATOM 645 N N . HIS A 1 86 ? 38.753 12.415 -18.470 1.00 79.00 86 HIS A N 1
ATOM 646 C CA . HIS A 1 86 ? 38.064 11.185 -18.862 1.00 79.00 86 HIS A CA 1
ATOM 647 C C . HIS A 1 86 ? 36.606 11.158 -18.366 1.00 79.00 86 HIS A C 1
ATOM 649 O O . HIS A 1 86 ? 36.268 10.370 -17.480 1.00 79.00 86 HIS A O 1
ATOM 655 N N . PRO A 1 87 ? 35.714 11.985 -18.944 1.00 77.50 87 PRO A N 1
ATOM 656 C CA . PRO A 1 87 ? 34.342 12.147 -18.455 1.00 77.50 87 PRO A CA 1
ATOM 657 C C . PRO A 1 87 ? 33.510 10.857 -18.527 1.00 77.50 87 PRO A C 1
ATOM 659 O O . PRO A 1 87 ? 32.799 10.534 -17.580 1.00 77.50 87 PRO A O 1
ATOM 662 N N . HIS A 1 88 ? 33.641 10.066 -19.600 1.00 76.00 88 HIS A N 1
ATOM 663 C CA . HIS A 1 88 ? 32.922 8.790 -19.735 1.00 76.00 88 HIS A CA 1
ATOM 664 C C . HIS A 1 88 ? 33.392 7.732 -18.726 1.00 76.00 88 HIS A C 1
ATOM 666 O O . HIS A 1 88 ? 32.573 7.006 -18.170 1.00 76.00 88 HIS A O 1
ATOM 672 N N . ALA A 1 89 ? 34.699 7.669 -18.450 1.00 78.81 89 ALA A N 1
ATOM 673 C CA . ALA A 1 89 ? 35.253 6.734 -17.472 1.00 78.81 89 ALA A CA 1
ATOM 674 C C . ALA A 1 89 ? 34.863 7.123 -16.038 1.00 78.81 89 ALA A C 1
ATOM 676 O O . ALA A 1 89 ? 34.520 6.257 -15.238 1.00 78.81 89 ALA A O 1
ATOM 677 N N . ALA A 1 90 ? 34.853 8.425 -15.730 1.00 78.44 90 ALA A N 1
ATOM 678 C CA . ALA A 1 90 ? 34.389 8.937 -14.444 1.00 78.44 90 ALA A CA 1
ATOM 679 C C . ALA A 1 90 ? 32.893 8.656 -14.222 1.00 78.44 90 ALA A C 1
ATOM 681 O O . ALA A 1 90 ? 32.514 8.211 -13.141 1.00 78.44 90 ALA A O 1
ATOM 682 N N . ALA A 1 91 ? 32.054 8.840 -15.248 1.00 77.50 91 ALA A N 1
ATOM 683 C CA . ALA A 1 91 ? 30.630 8.514 -15.179 1.00 77.50 91 ALA A CA 1
ATOM 684 C C . ALA A 1 91 ? 30.387 7.008 -14.971 1.00 77.50 91 ALA A C 1
ATOM 686 O O . ALA A 1 91 ? 29.609 6.629 -14.100 1.00 77.50 91 ALA A O 1
ATOM 687 N N . ALA A 1 92 ? 31.093 6.142 -15.706 1.00 81.25 92 ALA A N 1
ATOM 688 C CA . ALA A 1 92 ? 30.990 4.692 -15.531 1.00 81.25 92 ALA A CA 1
ATOM 689 C C . ALA A 1 92 ? 31.437 4.238 -14.127 1.00 81.25 92 ALA A C 1
ATOM 691 O O . ALA A 1 92 ? 30.779 3.404 -13.501 1.00 81.25 92 ALA A O 1
ATOM 692 N N . ALA A 1 93 ? 32.523 4.820 -13.602 1.00 82.88 93 ALA A N 1
ATOM 693 C CA . ALA A 1 93 ? 33.006 4.546 -12.250 1.00 82.88 93 ALA A CA 1
ATOM 694 C C . ALA A 1 93 ? 32.006 5.004 -11.175 1.00 82.88 93 ALA A C 1
ATOM 696 O O . ALA A 1 93 ? 31.766 4.270 -10.219 1.00 82.88 93 ALA A O 1
ATOM 697 N N . ALA A 1 94 ? 31.393 6.177 -11.355 1.00 80.62 94 ALA A N 1
ATOM 698 C CA . ALA A 1 94 ? 30.353 6.697 -10.473 1.00 80.62 94 ALA A CA 1
ATOM 699 C C . ALA A 1 94 ? 29.115 5.788 -10.440 1.00 80.62 94 ALA A C 1
ATOM 701 O O . ALA A 1 94 ? 28.673 5.414 -9.358 1.00 80.62 94 ALA A O 1
ATOM 702 N N . ILE A 1 95 ? 28.600 5.376 -11.606 1.00 78.88 95 ILE A N 1
ATOM 703 C CA . ILE A 1 95 ? 27.447 4.463 -11.705 1.00 78.88 95 ILE A CA 1
ATOM 704 C C . ILE A 1 95 ? 27.753 3.144 -10.990 1.00 78.88 95 ILE A C 1
ATOM 706 O O . ILE A 1 95 ? 27.006 2.734 -10.109 1.00 78.88 95 ILE A O 1
ATOM 710 N N . THR A 1 96 ? 28.906 2.540 -11.285 1.00 84.38 96 THR A N 1
ATOM 711 C CA . THR A 1 96 ? 29.325 1.274 -10.659 1.00 84.38 96 THR A CA 1
ATOM 712 C C . THR A 1 96 ? 29.478 1.406 -9.137 1.00 84.38 96 THR A C 1
ATOM 714 O O . THR A 1 96 ? 29.194 0.472 -8.386 1.00 84.38 96 THR A O 1
ATOM 717 N N . ALA A 1 97 ? 29.959 2.555 -8.653 1.00 84.94 97 ALA A N 1
ATOM 718 C CA . ALA A 1 97 ? 30.109 2.815 -7.225 1.00 84.94 97 ALA A CA 1
ATOM 719 C C . ALA A 1 97 ? 28.757 2.981 -6.525 1.00 84.94 97 ALA A C 1
ATOM 721 O O . ALA A 1 97 ? 28.563 2.418 -5.450 1.00 84.94 97 ALA A O 1
ATOM 722 N N . VAL A 1 98 ? 27.815 3.689 -7.154 1.00 80.75 98 VAL A N 1
ATOM 723 C CA . VAL A 1 98 ? 26.441 3.830 -6.658 1.00 80.75 98 VAL A CA 1
ATOM 724 C C . VAL A 1 98 ? 25.738 2.473 -6.633 1.00 80.75 98 VAL A C 1
ATOM 726 O O . VAL A 1 98 ? 25.153 2.121 -5.615 1.00 80.75 98 VAL A O 1
ATOM 729 N N . GLU A 1 99 ? 25.852 1.670 -7.693 1.00 81.94 99 GLU A N 1
ATOM 730 C CA . GLU A 1 99 ? 25.290 0.314 -7.735 1.00 81.94 99 GLU A CA 1
ATOM 731 C C . GLU A 1 99 ? 25.849 -0.576 -6.619 1.00 81.94 99 GLU A C 1
ATOM 733 O O . GLU A 1 99 ? 25.084 -1.248 -5.926 1.00 81.94 99 GLU A O 1
ATOM 738 N N . ARG A 1 100 ? 27.170 -0.549 -6.393 1.00 83.19 100 ARG A N 1
ATOM 739 C CA . ARG A 1 100 ? 27.805 -1.304 -5.303 1.00 83.19 100 ARG A CA 1
ATOM 740 C C . ARG A 1 100 ? 27.327 -0.825 -3.932 1.00 83.19 100 ARG A C 1
ATOM 742 O O . ARG A 1 100 ? 26.971 -1.658 -3.106 1.00 83.19 100 ARG A O 1
ATOM 749 N N . ALA A 1 101 ? 27.291 0.485 -3.695 1.00 82.00 101 ALA A N 1
ATOM 750 C CA . ALA A 1 101 ? 26.850 1.046 -2.419 1.00 82.00 101 ALA A CA 1
ATOM 751 C C . ALA A 1 101 ? 25.370 0.740 -2.139 1.00 82.00 101 ALA A C 1
ATOM 753 O O . ALA A 1 101 ? 25.012 0.408 -1.010 1.00 82.00 101 ALA A O 1
ATOM 754 N N . LEU A 1 102 ? 24.517 0.775 -3.168 1.00 79.56 102 LEU A N 1
ATOM 755 C CA . LEU A 1 102 ? 23.127 0.331 -3.074 1.00 79.56 102 LEU A CA 1
ATOM 756 C C . LEU A 1 102 ? 23.056 -1.164 -2.743 1.00 79.56 102 LEU A C 1
ATOM 758 O O . LEU A 1 102 ? 22.350 -1.550 -1.816 1.00 79.56 102 LEU A O 1
ATOM 762 N N . ALA A 1 103 ? 23.816 -2.010 -3.443 1.00 78.19 103 ALA A N 1
ATOM 763 C CA . ALA A 1 103 ? 23.852 -3.447 -3.180 1.00 78.19 103 ALA A CA 1
ATOM 764 C C . ALA A 1 103 ? 24.315 -3.774 -1.749 1.00 78.19 103 ALA A C 1
ATOM 766 O O . ALA A 1 103 ? 23.683 -4.595 -1.085 1.00 78.19 103 ALA A O 1
ATOM 767 N N . GLU A 1 104 ? 25.362 -3.108 -1.256 1.00 80.88 104 GLU A N 1
ATOM 768 C CA . GLU A 1 104 ? 25.867 -3.243 0.116 1.00 80.88 104 GLU A CA 1
ATOM 769 C C . GLU A 1 104 ? 24.870 -2.725 1.158 1.00 80.88 104 GLU A C 1
ATOM 771 O O . GLU A 1 104 ? 24.657 -3.383 2.176 1.00 80.88 104 GLU A O 1
ATOM 776 N N . GLY A 1 105 ? 24.223 -1.583 0.902 1.00 73.69 105 GLY A N 1
ATOM 777 C CA . GLY A 1 105 ? 23.173 -1.043 1.767 1.00 73.69 105 GLY A CA 1
ATOM 778 C C . GLY A 1 105 ? 21.990 -2.001 1.895 1.00 73.69 105 GLY A C 1
ATOM 779 O O . GLY A 1 105 ? 21.503 -2.257 2.996 1.00 73.69 105 GLY A O 1
ATOM 780 N N . PHE A 1 106 ? 21.586 -2.609 0.782 1.00 71.44 106 PHE A N 1
ATOM 781 C CA . PHE A 1 106 ? 20.525 -3.605 0.777 1.00 71.44 106 PHE A CA 1
ATOM 782 C C . PHE A 1 106 ? 20.928 -4.924 1.460 1.00 71.44 106 PHE A C 1
ATOM 784 O O . PHE A 1 106 ? 20.106 -5.512 2.145 1.00 71.44 106 PHE A O 1
ATOM 791 N N . ASN A 1 107 ? 22.188 -5.359 1.355 1.00 67.38 107 ASN A N 1
ATOM 792 C CA . ASN A 1 107 ? 22.690 -6.582 2.010 1.00 67.38 107 ASN A CA 1
ATOM 793 C C . ASN A 1 107 ? 22.874 -6.429 3.539 1.00 67.38 107 ASN A C 1
ATOM 795 O O . ASN A 1 107 ? 23.240 -7.364 4.244 1.00 67.38 107 ASN A O 1
ATOM 799 N N . ARG A 1 108 ? 22.680 -5.218 4.074 1.00 74.50 108 ARG A N 1
ATOM 800 C CA . ARG A 1 108 ? 22.670 -4.955 5.522 1.00 74.50 108 ARG A CA 1
ATOM 801 C C . ARG A 1 108 ? 21.272 -5.009 6.128 1.00 74.50 108 ARG A C 1
ATOM 803 O O . ARG A 1 108 ? 21.140 -4.894 7.344 1.00 74.50 108 ARG A O 1
ATOM 810 N N . THR A 1 109 ? 20.234 -5.147 5.307 1.00 69.88 109 THR A N 1
ATOM 811 C CA . THR A 1 109 ? 18.839 -5.100 5.746 1.00 69.88 109 THR A CA 1
ATOM 812 C C . THR A 1 109 ? 18.204 -6.474 5.593 1.00 69.88 109 THR A C 1
ATOM 814 O O . THR A 1 109 ? 17.751 -6.844 4.516 1.00 69.88 109 THR A O 1
ATOM 817 N N . SER A 1 110 ? 18.085 -7.203 6.704 1.00 65.75 110 SER A N 1
ATOM 818 C CA . SER A 1 110 ? 17.412 -8.512 6.748 1.00 65.75 110 SER A CA 1
ATOM 819 C C . SER A 1 110 ? 15.973 -8.466 6.214 1.00 65.75 110 SER A C 1
ATOM 821 O O . SER A 1 110 ? 15.507 -9.424 5.604 1.00 65.75 110 SER A O 1
ATOM 823 N N . VAL A 1 111 ? 15.291 -7.328 6.388 1.00 62.84 111 VAL A N 1
ATOM 824 C CA . VAL A 1 111 ? 13.959 -7.060 5.822 1.00 62.84 111 VAL A CA 1
ATOM 825 C C . VAL A 1 111 ? 14.000 -7.021 4.290 1.00 62.84 111 VAL A C 1
ATOM 827 O O . VAL A 1 111 ? 13.153 -7.621 3.637 1.00 62.84 111 VAL A O 1
ATOM 830 N N . LEU A 1 112 ? 14.994 -6.354 3.695 1.00 64.81 112 LEU A N 1
ATOM 831 C CA . LEU A 1 112 ? 15.117 -6.250 2.237 1.00 64.81 112 LEU A CA 1
ATOM 832 C C . LEU A 1 112 ? 15.653 -7.538 1.607 1.00 64.81 112 LEU A C 1
ATOM 834 O O . LEU A 1 112 ? 15.289 -7.848 0.474 1.00 64.81 112 LEU A O 1
ATOM 838 N N . ASP A 1 113 ? 16.438 -8.325 2.341 1.00 62.91 113 ASP A N 1
ATOM 839 C CA . ASP A 1 113 ? 16.857 -9.657 1.904 1.00 62.91 113 ASP A CA 1
ATOM 840 C C . ASP A 1 113 ? 15.690 -10.653 1.879 1.00 62.91 113 ASP A C 1
ATOM 842 O O . ASP A 1 113 ? 15.551 -11.397 0.907 1.00 62.91 113 ASP A O 1
ATOM 846 N N . ALA A 1 114 ? 14.802 -10.627 2.882 1.00 59.28 114 ALA A N 1
ATOM 847 C CA . ALA A 1 114 ? 13.586 -11.443 2.885 1.00 59.28 114 ALA A CA 1
ATOM 848 C C . ALA A 1 114 ? 12.661 -11.085 1.708 1.00 59.28 114 ALA A C 1
ATOM 850 O O . ALA A 1 114 ? 12.175 -11.972 1.011 1.00 59.28 114 ALA A O 1
ATOM 851 N N . VAL A 1 115 ? 12.487 -9.789 1.438 1.00 62.84 115 VAL A N 1
ATOM 852 C CA . VAL A 1 115 ? 11.688 -9.258 0.316 1.00 62.84 115 VAL A CA 1
ATOM 853 C C . VAL A 1 115 ? 12.290 -9.630 -1.043 1.00 62.84 115 VAL A C 1
ATOM 855 O O . VAL A 1 115 ? 11.573 -10.024 -1.961 1.00 62.84 115 VAL A O 1
ATOM 858 N N . ARG A 1 116 ? 13.621 -9.566 -1.179 1.00 64.12 116 ARG A N 1
ATOM 859 C CA . ARG A 1 116 ? 14.332 -9.999 -2.394 1.00 64.12 116 ARG A CA 1
ATOM 860 C C . ARG A 1 116 ? 14.165 -11.482 -2.681 1.00 64.12 116 ARG A C 1
ATOM 862 O O . ARG A 1 116 ? 14.077 -11.861 -3.844 1.00 64.12 116 ARG A O 1
ATOM 869 N N . GLN A 1 117 ? 14.169 -12.311 -1.642 1.00 62.44 117 GLN A N 1
ATOM 870 C CA . GLN A 1 117 ? 14.044 -13.758 -1.789 1.00 62.44 117 GLN A CA 1
ATOM 871 C C . GLN A 1 117 ? 12.600 -14.195 -2.040 1.00 62.44 117 GLN A C 1
ATOM 873 O O . GLN A 1 117 ? 12.391 -15.187 -2.733 1.00 62.44 117 GLN A O 1
ATOM 878 N N . SER A 1 118 ? 11.610 -13.467 -1.515 1.00 63.22 118 SER A N 1
ATOM 879 C CA . SER A 1 118 ? 10.202 -13.852 -1.636 1.00 63.22 118 SER A CA 1
ATOM 880 C C . SER A 1 118 ? 9.491 -13.303 -2.878 1.00 63.22 118 SER A C 1
ATOM 882 O O . SER A 1 118 ? 8.409 -13.783 -3.207 1.00 63.22 118 SER A O 1
ATOM 884 N N . ASN A 1 119 ? 10.095 -12.345 -3.599 1.00 65.94 119 ASN A N 1
ATOM 885 C CA . ASN A 1 119 ? 9.439 -11.588 -4.679 1.00 65.94 119 ASN A CA 1
ATOM 886 C C . ASN A 1 119 ? 8.150 -10.876 -4.206 1.00 65.94 119 ASN A C 1
ATOM 888 O O . ASN A 1 119 ? 7.275 -10.556 -5.012 1.00 65.94 119 ASN A O 1
ATOM 892 N N . ASP A 1 120 ? 8.027 -10.641 -2.895 1.00 77.19 120 ASP A N 1
ATOM 893 C CA . ASP A 1 120 ? 6.906 -9.916 -2.307 1.00 77.19 120 ASP A CA 1
ATOM 894 C C . ASP A 1 120 ? 7.119 -8.407 -2.437 1.00 77.19 120 ASP A C 1
ATOM 896 O O . ASP A 1 120 ? 8.241 -7.903 -2.431 1.00 77.19 120 ASP A O 1
ATOM 900 N N . THR A 1 121 ? 6.029 -7.644 -2.467 1.00 86.81 121 THR A N 1
ATOM 901 C CA . THR A 1 121 ? 6.130 -6.182 -2.334 1.00 86.81 121 THR A CA 1
ATOM 902 C C . THR A 1 121 ? 6.261 -5.790 -0.860 1.00 86.81 121 THR A C 1
ATOM 904 O O . THR A 1 121 ? 5.434 -6.185 -0.040 1.00 86.81 121 THR A O 1
ATOM 907 N N . LEU A 1 122 ? 7.255 -4.967 -0.510 1.00 89.81 122 LEU A N 1
ATOM 908 C CA . LEU A 1 122 ? 7.387 -4.383 0.832 1.00 89.81 122 LEU A CA 1
ATOM 909 C C . LEU A 1 122 ? 6.642 -3.045 0.927 1.00 89.81 122 LEU A C 1
ATOM 911 O O . LEU A 1 122 ? 7.011 -2.069 0.274 1.00 89.81 122 LEU A O 1
ATOM 915 N N . LEU A 1 123 ? 5.627 -2.976 1.785 1.00 93.12 123 LEU A N 1
ATOM 916 C CA . LEU A 1 123 ? 4.908 -1.754 2.129 1.00 93.12 123 LEU A CA 1
ATOM 917 C C . LEU A 1 123 ? 5.381 -1.265 3.501 1.00 93.12 123 LEU A C 1
ATOM 919 O O . LEU A 1 123 ? 4.960 -1.785 4.531 1.00 93.12 123 LEU A O 1
ATOM 923 N N . VAL A 1 124 ? 6.234 -0.238 3.507 1.00 93.19 124 VAL A N 1
ATOM 924 C CA . VAL A 1 124 ? 6.733 0.392 4.740 1.00 93.19 124 VAL A CA 1
ATOM 925 C C . VAL A 1 124 ? 5.828 1.554 5.144 1.00 93.19 124 VAL A C 1
ATOM 927 O O . VAL A 1 124 ? 5.747 2.572 4.452 1.00 93.19 124 VAL A O 1
ATOM 930 N N . VAL A 1 125 ? 5.165 1.426 6.290 1.00 94.94 125 VAL A N 1
ATOM 931 C CA . VAL A 1 125 ? 4.332 2.473 6.885 1.00 94.94 125 VAL A CA 1
ATOM 932 C C . VAL A 1 125 ? 5.192 3.342 7.791 1.00 94.94 125 VAL A C 1
ATOM 934 O O . VAL A 1 125 ? 5.844 2.851 8.708 1.00 94.94 125 VAL A O 1
ATOM 937 N N . ARG A 1 126 ? 5.193 4.649 7.531 1.00 93.06 126 ARG A N 1
ATOM 938 C CA . ARG A 1 126 ? 6.017 5.613 8.265 1.00 93.06 126 ARG A CA 1
ATOM 939 C C . ARG A 1 126 ? 5.215 6.408 9.278 1.00 93.06 126 ARG A C 1
ATOM 941 O O . ARG A 1 126 ? 3.998 6.558 9.145 1.00 93.06 126 ARG A O 1
ATOM 948 N N . GLN A 1 127 ? 5.924 6.975 10.249 1.00 90.88 127 GLN A N 1
ATOM 949 C CA . GLN A 1 127 ? 5.356 7.876 11.244 1.00 90.88 127 GLN A CA 1
ATOM 950 C C . GLN A 1 127 ? 4.534 9.010 10.588 1.00 90.88 127 GLN A C 1
ATOM 952 O O . GLN A 1 127 ? 5.077 9.802 9.808 1.00 90.88 127 GLN A O 1
ATOM 957 N N . PRO A 1 128 ? 3.233 9.144 10.908 1.00 91.88 128 PRO A N 1
ATOM 958 C CA . PRO A 1 128 ? 2.409 10.225 10.389 1.00 91.88 128 PRO A CA 1
ATOM 959 C C . PRO A 1 128 ? 2.695 11.541 11.124 1.00 91.88 128 PRO A C 1
ATOM 961 O O . PRO A 1 128 ? 3.413 11.607 12.129 1.00 91.88 128 PRO A O 1
ATOM 964 N N . ARG A 1 129 ? 2.073 12.625 10.648 1.00 88.81 129 ARG A N 1
ATOM 965 C CA . ARG A 1 129 ? 2.077 13.903 11.372 1.00 88.81 129 ARG A CA 1
ATOM 966 C C . ARG A 1 129 ? 1.471 13.724 12.766 1.00 88.81 129 ARG A C 1
ATOM 968 O O . ARG A 1 129 ? 0.554 12.929 12.959 1.00 88.81 129 ARG A O 1
ATOM 975 N N . ARG A 1 130 ? 1.959 14.507 13.734 1.00 86.62 130 ARG A N 1
ATOM 976 C CA . ARG A 1 130 ? 1.465 14.474 15.121 1.00 86.62 130 ARG A CA 1
ATOM 977 C C . ARG A 1 130 ? -0.061 14.589 15.166 1.00 86.62 130 ARG A C 1
ATOM 979 O O . ARG A 1 130 ? -0.634 15.471 14.530 1.00 86.62 130 ARG A O 1
ATOM 986 N N . GLY A 1 131 ? -0.688 13.702 15.935 1.00 85.25 131 GLY A N 1
ATOM 987 C CA . GLY A 1 131 ? -2.139 13.651 16.113 1.00 85.25 131 GLY A CA 1
ATOM 988 C C . GLY A 1 131 ? -2.911 12.985 14.970 1.00 85.25 131 GLY A C 1
ATOM 989 O O . GLY A 1 131 ? -4.130 12.896 15.065 1.00 85.25 131 GLY A O 1
ATOM 990 N N . GLN A 1 132 ? -2.244 12.511 13.912 1.00 89.75 132 GLN A N 1
ATOM 991 C CA . GLN A 1 132 ? -2.895 11.778 12.826 1.00 89.75 132 GLN A CA 1
ATOM 992 C C . GLN A 1 132 ? -2.682 10.265 12.963 1.00 89.75 132 GLN A C 1
ATOM 994 O O . GLN A 1 132 ? -1.615 9.837 13.407 1.00 89.75 132 GLN A O 1
ATOM 999 N N . PRO A 1 133 ? -3.667 9.447 12.557 1.00 92.81 133 PRO A N 1
ATOM 1000 C CA . PRO A 1 133 ? -3.459 8.016 12.401 1.00 92.81 133 PRO A CA 1
ATOM 1001 C C . PRO A 1 133 ? -2.583 7.728 11.177 1.00 92.81 133 PRO A C 1
ATOM 1003 O O . PRO A 1 133 ? -2.567 8.497 10.211 1.00 92.81 133 PRO A O 1
ATOM 1006 N N . ALA A 1 134 ? -1.907 6.583 11.187 1.00 95.62 134 ALA A N 1
ATOM 1007 C CA . ALA A 1 134 ? -1.284 6.035 9.990 1.00 95.62 134 ALA A CA 1
ATOM 1008 C C . ALA A 1 134 ? -2.317 5.194 9.227 1.00 95.62 134 ALA A C 1
ATOM 1010 O O . ALA A 1 134 ? -3.057 4.408 9.822 1.00 95.62 134 ALA A O 1
ATOM 1011 N N . VAL A 1 135 ? -2.400 5.362 7.907 1.00 95.88 135 VAL A N 1
ATOM 1012 C CA . VAL A 1 135 ? -3.369 4.627 7.086 1.00 95.88 135 VAL A CA 1
ATOM 1013 C C . VAL A 1 135 ? -2.725 4.185 5.782 1.00 95.88 135 VAL A C 1
ATOM 1015 O O . VAL A 1 135 ? -2.230 5.026 5.036 1.00 95.88 135 VAL A O 1
ATOM 1018 N N . VAL A 1 136 ? -2.756 2.880 5.501 1.00 97.44 136 VAL A N 1
ATOM 1019 C CA . VAL A 1 136 ? -2.104 2.294 4.316 1.00 97.44 136 VAL A CA 1
ATOM 1020 C C . VAL A 1 136 ? -2.855 2.648 3.029 1.00 97.44 136 VAL A C 1
ATOM 1022 O O . VAL A 1 136 ? -2.238 3.035 2.041 1.00 97.44 136 VAL A O 1
ATOM 1025 N N . THR A 1 137 ? -4.191 2.559 3.026 1.00 97.88 137 THR A N 1
ATOM 1026 C CA . THR A 1 137 ? -5.001 2.791 1.817 1.00 97.88 137 THR A CA 1
ATOM 1027 C C . THR A 1 137 ? -6.140 3.796 2.013 1.00 97.88 137 THR A C 1
ATOM 1029 O O . THR A 1 137 ? -6.770 3.877 3.067 1.00 97.88 137 THR A O 1
ATOM 1032 N N . ALA A 1 138 ? -6.448 4.557 0.960 1.00 96.38 138 ALA A N 1
ATOM 1033 C CA . ALA A 1 138 ? -7.594 5.467 0.909 1.00 96.38 138 ALA A CA 1
ATOM 1034 C C . ALA A 1 138 ? -8.304 5.372 -0.452 1.00 96.38 138 ALA A C 1
ATOM 1036 O O . ALA A 1 138 ? -8.194 6.261 -1.297 1.00 96.38 138 ALA A O 1
ATOM 1037 N N . GLN A 1 139 ? -8.989 4.254 -0.697 1.00 97.44 139 GLN A N 1
ATOM 1038 C CA . GLN A 1 139 ? -9.563 3.953 -2.010 1.00 97.44 139 GLN A CA 1
ATOM 1039 C C . GLN A 1 139 ? -10.855 4.757 -2.269 1.00 97.44 139 GLN A C 1
ATOM 1041 O O . GLN A 1 139 ? -11.627 5.046 -1.351 1.00 97.44 139 GLN A O 1
ATOM 1046 N N . ALA A 1 140 ? -11.060 5.169 -3.525 1.00 96.12 140 ALA A N 1
ATOM 1047 C CA . ALA A 1 140 ? -12.017 6.208 -3.915 1.00 96.12 140 ALA A CA 1
ATOM 1048 C C . ALA A 1 140 ? -13.144 5.751 -4.859 1.00 96.12 140 ALA A C 1
ATOM 1050 O O . ALA A 1 140 ? -13.696 6.580 -5.589 1.00 96.12 140 ALA A O 1
ATOM 1051 N N . ARG A 1 141 ? -13.485 4.463 -4.892 1.00 96.12 141 ARG A N 1
ATOM 1052 C CA . ARG A 1 141 ? -14.564 3.946 -5.739 1.00 96.12 141 ARG A CA 1
ATOM 1053 C C . ARG A 1 141 ? -15.897 4.556 -5.309 1.00 96.12 141 ARG A C 1
ATOM 1055 O O . ARG A 1 141 ? -16.272 4.511 -4.139 1.00 96.12 141 ARG A O 1
ATOM 1062 N N . ARG A 1 142 ? -16.587 5.174 -6.267 1.00 94.50 142 ARG A N 1
ATOM 1063 C CA . ARG A 1 142 ? -17.815 5.955 -6.026 1.00 94.50 142 ARG A CA 1
ATOM 1064 C C . ARG A 1 142 ? -19.084 5.224 -6.410 1.00 94.50 142 ARG A C 1
ATOM 1066 O O . ARG A 1 142 ? -20.148 5.660 -6.001 1.00 94.50 142 ARG A O 1
ATOM 1073 N N . ASP A 1 143 ? -18.964 4.168 -7.202 1.00 94.00 143 ASP A N 1
ATOM 1074 C CA . ASP A 1 143 ? -20.093 3.407 -7.709 1.00 94.00 143 ASP A CA 1
ATOM 1075 C C . ASP A 1 143 ? -19.791 1.913 -7.572 1.00 94.00 143 ASP A C 1
ATOM 1077 O O . ASP A 1 143 ? -18.706 1.449 -7.931 1.00 94.00 143 ASP A O 1
ATOM 1081 N N . HIS A 1 144 ? -20.749 1.162 -7.039 1.00 92.19 144 HIS A N 1
ATOM 1082 C CA . HIS A 1 144 ? -20.680 -0.287 -6.905 1.00 92.19 144 HIS A CA 1
ATOM 1083 C C . HIS A 1 144 ? -20.473 -1.026 -8.238 1.00 92.19 144 HIS A C 1
ATOM 1085 O O . HIS A 1 144 ? -19.851 -2.091 -8.224 1.00 92.19 144 HIS A O 1
ATOM 1091 N N . GLN A 1 145 ? -20.920 -0.454 -9.363 1.00 94.31 145 GLN A N 1
ATOM 1092 C CA . GLN A 1 145 ? -20.748 -1.014 -10.711 1.00 94.31 145 GLN A CA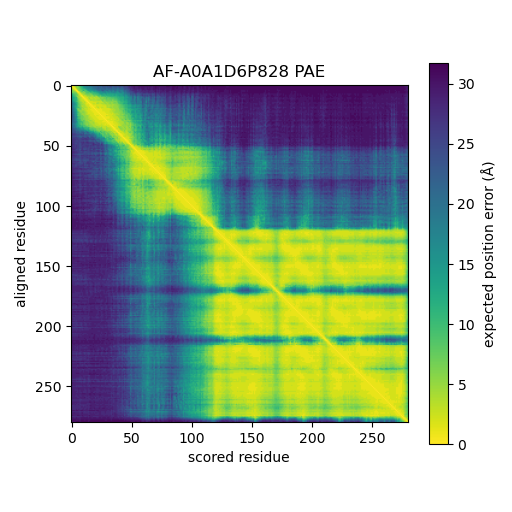 1
ATOM 1093 C C . GLN A 1 145 ? -19.314 -0.866 -11.242 1.00 94.31 145 GLN A C 1
ATOM 1095 O O . GLN A 1 145 ? -18.915 -1.564 -12.171 1.00 94.31 145 GLN A O 1
ATOM 1100 N N . GLN A 1 146 ? -18.504 0.023 -10.655 1.00 94.56 146 GLN A N 1
ATOM 1101 C CA . GLN A 1 146 ? -17.106 0.163 -11.052 1.00 94.56 146 GLN A CA 1
ATOM 1102 C C . GLN A 1 146 ? -16.297 -1.063 -10.618 1.00 94.56 146 GLN A C 1
ATOM 1104 O O . GLN A 1 146 ? -16.303 -1.478 -9.452 1.00 94.56 146 GLN A O 1
ATOM 1109 N N . THR A 1 147 ? -15.503 -1.581 -11.548 1.00 94.06 147 THR A N 1
ATOM 1110 C CA . THR A 1 147 ? -14.589 -2.707 -11.331 1.00 94.06 147 THR A CA 1
ATOM 1111 C C . THR A 1 147 ? -13.242 -2.280 -10.735 1.00 94.06 147 THR A C 1
ATOM 1113 O O . THR A 1 147 ? -12.340 -3.096 -10.608 1.00 94.06 147 THR A O 1
ATOM 1116 N N . THR A 1 148 ? -13.110 -1.048 -10.238 1.00 97.19 148 THR A N 1
ATOM 1117 C CA . THR A 1 148 ? -11.869 -0.522 -9.642 1.00 97.19 148 THR A CA 1
ATOM 1118 C C . THR A 1 148 ? -11.669 -0.958 -8.185 1.00 97.19 148 THR A C 1
ATOM 1120 O O . THR A 1 148 ? -12.607 -1.354 -7.489 1.00 97.19 148 THR A O 1
ATOM 1123 N N . GLY A 1 149 ? -10.434 -0.929 -7.694 1.00 97.50 149 GLY A N 1
ATOM 1124 C CA . GLY A 1 149 ? -10.074 -1.460 -6.378 1.00 97.50 149 GLY A CA 1
ATOM 1125 C C . GLY A 1 149 ? -8.584 -1.310 -6.116 1.00 97.50 149 GLY A C 1
ATOM 1126 O O . GLY A 1 149 ? -7.822 -1.127 -7.060 1.00 97.50 149 GLY A O 1
ATOM 1127 N N . PHE A 1 150 ? -8.183 -1.381 -4.851 1.00 98.50 150 PHE A N 1
ATOM 1128 C CA . PHE A 1 150 ? -6.798 -1.670 -4.487 1.00 98.50 150 PHE A CA 1
ATOM 1129 C C . PHE A 1 150 ? -6.707 -3.118 -4.020 1.00 98.50 150 PHE A C 1
ATOM 1131 O O . PHE A 1 150 ? -7.533 -3.556 -3.221 1.00 98.50 150 PHE A O 1
ATOM 1138 N N . VAL A 1 151 ? -5.711 -3.842 -4.522 1.00 98.31 151 VAL A N 1
ATOM 1139 C CA . VAL A 1 151 ? -5.403 -5.210 -4.111 1.00 98.31 151 VAL A CA 1
ATOM 1140 C C . VAL A 1 151 ? -3.940 -5.239 -3.689 1.00 98.31 151 VAL A C 1
ATOM 1142 O O . VAL A 1 151 ? -3.062 -4.919 -4.484 1.00 98.31 151 VAL A O 1
ATOM 1145 N N . ILE A 1 152 ? -3.697 -5.584 -2.429 1.00 98.19 152 ILE A N 1
ATOM 1146 C CA . ILE A 1 152 ? -2.375 -5.863 -1.872 1.00 98.19 152 ILE A CA 1
ATOM 1147 C C . ILE A 1 152 ? -2.277 -7.386 -1.788 1.00 98.19 152 ILE A C 1
ATOM 1149 O O . ILE A 1 152 ? -3.034 -8.013 -1.046 1.00 98.19 152 ILE A O 1
ATOM 1153 N N . HIS A 1 153 ? -1.412 -7.980 -2.606 1.00 96.19 153 HIS A N 1
ATOM 1154 C CA . HIS A 1 153 ? -1.312 -9.429 -2.791 1.00 96.19 153 HIS A CA 1
A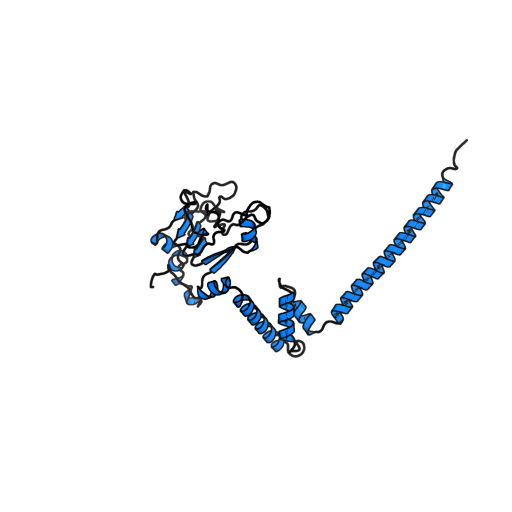TOM 1155 C C . HIS A 1 153 ? 0.145 -9.860 -2.653 1.00 96.19 153 HIS A C 1
ATOM 1157 O O . HIS A 1 153 ? 0.996 -9.243 -3.288 1.00 96.19 153 HIS A O 1
ATOM 1163 N N . ARG A 1 154 ? 0.427 -10.885 -1.831 1.00 94.06 154 ARG A N 1
ATOM 1164 C CA . ARG A 1 154 ? 1.792 -11.403 -1.584 1.00 94.06 154 ARG A CA 1
ATOM 1165 C C . ARG A 1 154 ? 2.772 -10.278 -1.273 1.00 94.06 154 ARG A C 1
ATOM 1167 O O . ARG A 1 154 ? 3.647 -9.904 -2.048 1.00 94.06 154 ARG A O 1
ATOM 1174 N N . SER A 1 155 ? 2.479 -9.607 -0.169 1.00 94.12 155 SER A N 1
ATOM 1175 C CA . SER A 1 155 ? 3.181 -8.407 0.261 1.00 94.12 155 SER A CA 1
ATOM 1176 C C . SER A 1 155 ? 3.507 -8.477 1.749 1.00 94.12 155 SER A C 1
ATOM 1178 O O . SER A 1 155 ? 2.882 -9.219 2.506 1.00 94.12 155 SER A O 1
ATOM 1180 N N . GLN A 1 156 ? 4.467 -7.666 2.178 1.00 93.94 156 GLN A N 1
ATOM 1181 C CA . GLN A 1 156 ? 4.840 -7.501 3.579 1.00 93.94 156 GLN A CA 1
ATOM 1182 C C . GLN A 1 156 ? 4.494 -6.079 4.013 1.00 93.94 156 GLN A C 1
ATOM 1184 O O . GLN A 1 156 ? 5.018 -5.116 3.456 1.00 93.94 156 GLN A O 1
ATOM 1189 N N . ILE A 1 157 ? 3.586 -5.937 4.976 1.00 95.94 157 ILE A N 1
ATOM 1190 C CA . ILE A 1 157 ? 3.175 -4.645 5.531 1.00 95.94 157 ILE A CA 1
ATOM 1191 C C . ILE A 1 157 ? 3.898 -4.457 6.864 1.00 95.94 157 ILE A C 1
ATOM 1193 O O . ILE A 1 157 ? 3.532 -5.079 7.862 1.00 95.94 157 ILE A O 1
ATOM 1197 N N . VAL A 1 158 ? 4.902 -3.581 6.862 1.00 94.25 158 VAL A N 1
ATOM 1198 C CA . VAL A 1 158 ? 5.809 -3.332 7.993 1.00 94.25 158 VAL A CA 1
ATOM 1199 C C . VAL A 1 158 ? 5.753 -1.865 8.419 1.00 94.25 158 VAL A C 1
ATOM 1201 O O . VAL A 1 158 ? 5.323 -1.002 7.652 1.00 94.25 158 VAL A O 1
ATOM 1204 N N . ALA A 1 159 ? 6.206 -1.559 9.631 1.00 92.38 159 ALA A N 1
ATOM 1205 C CA . ALA A 1 159 ? 6.349 -0.190 10.123 1.00 92.38 159 ALA A CA 1
ATOM 1206 C C . ALA A 1 159 ? 7.823 0.227 10.165 1.00 92.38 159 ALA A C 1
ATOM 1208 O O . ALA A 1 159 ? 8.695 -0.600 10.423 1.00 92.38 159 ALA A O 1
ATOM 1209 N N . ASP A 1 160 ? 8.103 1.514 9.949 1.00 90.00 160 ASP A N 1
ATOM 1210 C CA . ASP A 1 160 ? 9.423 2.055 10.269 1.00 90.00 160 ASP A CA 1
ATOM 1211 C C . ASP A 1 160 ? 9.643 2.153 11.789 1.00 90.00 160 ASP A C 1
ATOM 1213 O O . ASP A 1 160 ? 8.701 2.159 12.586 1.00 90.00 160 ASP A O 1
ATOM 1217 N N . GLU A 1 161 ? 10.909 2.224 12.205 1.00 89.06 161 GLU A N 1
ATOM 1218 C CA . GLU A 1 161 ? 11.292 2.231 13.625 1.00 89.06 161 GLU A CA 1
ATOM 1219 C C . GLU A 1 161 ? 10.609 3.359 14.413 1.00 89.06 161 GLU A C 1
ATOM 1221 O O . GLU A 1 161 ? 10.214 3.185 15.567 1.00 89.06 161 GLU A O 1
ATOM 1226 N N . GLN A 1 162 ? 10.419 4.517 13.776 1.00 89.50 162 GLN A N 1
ATOM 1227 C CA . GLN A 1 162 ? 9.782 5.669 14.400 1.00 89.50 162 GLN A CA 1
ATOM 1228 C C . GLN A 1 162 ? 8.290 5.430 14.659 1.00 89.50 162 GLN A C 1
ATOM 1230 O O . GLN A 1 162 ? 7.782 5.816 15.719 1.00 89.50 162 GLN A O 1
ATOM 1235 N N . LEU A 1 163 ? 7.590 4.792 13.718 1.00 91.31 163 LEU A N 1
ATOM 1236 C CA . LEU A 1 163 ? 6.204 4.392 13.908 1.00 91.31 163 LEU A CA 1
ATOM 1237 C C . LEU A 1 163 ? 6.083 3.311 14.982 1.00 91.31 163 LEU A C 1
ATOM 1239 O O . LEU A 1 163 ? 5.168 3.397 15.799 1.00 91.31 163 LEU A O 1
ATOM 1243 N N . LEU A 1 164 ? 7.000 2.341 15.034 1.00 90.19 164 LEU A N 1
ATOM 1244 C CA . LEU A 1 164 ? 7.006 1.307 16.076 1.00 90.19 164 LEU A CA 1
ATOM 1245 C C . LEU A 1 164 ? 7.145 1.919 17.478 1.00 90.19 164 LEU A C 1
ATOM 1247 O O . LEU A 1 164 ? 6.293 1.670 18.332 1.00 90.19 164 LEU A O 1
ATOM 1251 N N . ALA A 1 165 ? 8.126 2.804 17.682 1.00 87.88 165 ALA A N 1
ATOM 1252 C CA . ALA A 1 165 ? 8.322 3.516 18.951 1.00 87.88 165 ALA A CA 1
ATOM 1253 C C . ALA A 1 165 ? 7.119 4.404 19.334 1.00 87.88 165 ALA A C 1
ATOM 1255 O O . ALA A 1 165 ? 6.773 4.576 20.505 1.00 87.88 165 ALA A O 1
ATOM 1256 N N . SER A 1 166 ? 6.443 4.976 18.335 1.00 85.62 166 SER A N 1
ATOM 1257 C CA . SER A 1 166 ? 5.243 5.790 18.558 1.00 85.62 166 SER A CA 1
ATOM 1258 C C . SER A 1 166 ? 3.982 4.946 18.772 1.00 85.62 166 SER A C 1
ATOM 1260 O O . SER A 1 166 ? 3.013 5.438 19.348 1.00 85.62 166 SER A O 1
ATOM 1262 N N . SER A 1 167 ? 3.973 3.689 18.329 1.00 82.88 167 SER A N 1
ATOM 1263 C CA . SER A 1 167 ? 2.860 2.747 18.502 1.00 82.88 167 SER A CA 1
ATOM 1264 C C . SER A 1 167 ? 2.898 2.067 19.874 1.00 82.88 167 SER A C 1
ATOM 1266 O O . SER A 1 167 ? 1.844 1.776 20.433 1.00 82.88 167 SER A O 1
ATOM 1268 N N . SER A 1 168 ? 4.088 1.870 20.456 1.00 78.94 168 SER A N 1
ATOM 1269 C CA . SER A 1 168 ? 4.269 1.322 21.811 1.00 78.94 168 SER A CA 1
ATOM 1270 C C . SER A 1 168 ? 4.021 2.342 22.934 1.00 78.94 168 SER A C 1
ATOM 1272 O O . SER A 1 168 ? 3.931 1.969 24.101 1.00 78.94 168 SER A O 1
ATOM 1274 N N . GLY A 1 169 ? 3.867 3.631 22.602 1.00 68.62 169 GLY A N 1
ATOM 1275 C CA . GLY A 1 169 ? 3.647 4.706 23.579 1.00 68.62 169 GLY A CA 1
ATOM 1276 C C . GLY A 1 169 ? 4.921 5.192 24.284 1.00 68.62 169 GLY A C 1
ATOM 1277 O O . GLY A 1 169 ? 4.839 6.026 25.185 1.00 68.62 169 GLY A O 1
ATOM 1278 N N . GLU A 1 170 ? 6.100 4.736 23.854 1.00 65.06 170 GLU A N 1
ATOM 1279 C CA . GLU A 1 170 ? 7.402 5.107 24.432 1.00 65.06 170 GLU A CA 1
ATOM 1280 C C . GLU A 1 170 ? 7.751 6.592 24.237 1.00 65.06 170 GLU A C 1
ATOM 1282 O O . GLU A 1 170 ? 8.533 7.165 24.991 1.00 65.06 170 GLU A O 1
ATOM 1287 N N . SER A 1 171 ? 7.118 7.263 23.269 1.00 63.25 171 SER A N 1
ATOM 1288 C CA . SER A 1 171 ? 7.384 8.668 22.935 1.00 63.25 171 SER A CA 1
ATOM 1289 C C . SER A 1 171 ? 6.702 9.698 23.866 1.00 63.25 171 SER A C 1
ATOM 1291 O O . SER A 1 171 ? 6.706 10.891 23.548 1.00 63.25 171 SER A O 1
ATOM 1293 N N . GLY A 1 172 ? 6.069 9.285 24.974 1.00 65.75 172 GLY A N 1
ATOM 1294 C CA . GLY A 1 172 ? 5.386 10.196 25.914 1.00 65.75 172 GLY A CA 1
ATOM 1295 C C . GLY A 1 172 ? 4.157 10.917 25.333 1.00 65.75 172 GLY A C 1
ATOM 1296 O O . GLY A 1 172 ? 3.662 11.883 25.911 1.00 65.75 172 GLY A O 1
ATOM 1297 N N . SER A 1 173 ? 3.665 10.457 24.180 1.00 70.75 173 SER A N 1
ATOM 1298 C CA . SER A 1 173 ? 2.467 10.949 23.494 1.00 70.75 173 SER A CA 1
ATOM 1299 C C . SER A 1 173 ? 1.489 9.797 23.258 1.00 70.75 173 SER A C 1
ATOM 1301 O O . SER A 1 173 ? 1.859 8.632 23.405 1.00 70.75 173 SER A O 1
ATOM 1303 N N . ALA A 1 174 ? 0.228 10.110 22.940 1.00 80.38 174 ALA A N 1
ATOM 1304 C CA . ALA A 1 174 ? -0.772 9.081 22.670 1.00 80.38 174 ALA A CA 1
ATOM 1305 C C . ALA A 1 174 ? -0.294 8.148 21.537 1.00 80.38 174 ALA A C 1
ATOM 1307 O O . ALA A 1 174 ? 0.176 8.662 20.516 1.00 80.38 174 ALA A O 1
ATOM 1308 N N . PRO A 1 175 ? -0.433 6.815 21.687 1.00 87.44 175 PRO A N 1
ATOM 1309 C CA . PRO A 1 175 ? 0.018 5.868 20.680 1.00 87.44 175 PRO A CA 1
ATOM 1310 C C . PRO A 1 175 ? -0.575 6.152 19.302 1.00 87.44 175 PRO A C 1
ATOM 1312 O O . PRO A 1 175 ? -1.781 6.395 19.169 1.00 87.44 175 PRO A O 1
ATOM 1315 N N . VAL A 1 176 ? 0.262 6.094 18.267 1.00 92.56 176 VAL A N 1
ATOM 1316 C CA . VAL A 1 176 ? -0.211 6.209 16.885 1.00 92.56 176 VAL A CA 1
ATOM 1317 C C . VAL A 1 176 ? -1.015 4.964 16.541 1.00 92.56 176 VAL A C 1
ATOM 1319 O O . VAL A 1 176 ? -0.524 3.843 16.619 1.00 92.56 176 VAL A O 1
ATOM 1322 N N . ARG A 1 177 ? -2.270 5.160 16.133 1.00 94.06 177 ARG A N 1
ATOM 1323 C CA . ARG A 1 177 ? -3.103 4.072 15.618 1.00 94.06 177 ARG A CA 1
ATOM 1324 C C . ARG A 1 177 ? -2.882 3.914 14.124 1.00 94.06 177 ARG A C 1
ATOM 1326 O O . ARG A 1 177 ? -2.978 4.896 13.383 1.00 94.06 177 ARG A O 1
ATOM 1333 N N . THR A 1 178 ? -2.656 2.676 13.701 1.00 96.25 178 THR A N 1
ATOM 1334 C CA . THR A 1 178 ? -2.429 2.338 12.297 1.00 96.25 178 THR A CA 1
ATOM 1335 C C . THR A 1 178 ? -3.541 1.456 11.745 1.00 96.25 178 THR A C 1
ATOM 1337 O O . THR A 1 178 ? -3.977 0.520 12.410 1.00 96.25 178 THR A O 1
ATOM 1340 N N . TYR A 1 179 ? -3.992 1.743 10.524 1.00 96.94 179 TYR A N 1
ATOM 1341 C CA . TYR A 1 179 ? -5.089 1.043 9.854 1.00 96.94 179 TYR A CA 1
ATOM 1342 C C . TYR A 1 179 ? -4.691 0.634 8.428 1.00 96.94 179 TYR A C 1
ATOM 1344 O O . TYR A 1 179 ? -4.012 1.382 7.723 1.00 96.94 179 TYR A O 1
ATOM 1352 N N . LEU A 1 180 ? -5.168 -0.522 7.960 1.00 98.06 180 LEU A N 1
ATOM 1353 C CA . LEU A 1 180 ? -4.997 -0.990 6.577 1.00 98.06 180 LEU A CA 1
ATOM 1354 C C . LEU A 1 180 ? -5.714 -0.086 5.572 1.00 98.06 180 LEU A C 1
ATOM 1356 O O . LEU A 1 180 ? -5.320 0.017 4.408 1.00 98.06 180 LEU A O 1
ATOM 1360 N N . GLY A 1 181 ? -6.771 0.601 5.994 1.00 96.62 181 GLY A N 1
ATOM 1361 C CA . GLY A 1 181 ? -7.438 1.530 5.105 1.00 96.62 181 GLY A CA 1
ATOM 1362 C C . GLY A 1 181 ? -8.537 2.359 5.729 1.00 96.62 181 GLY A C 1
ATOM 1363 O O . GLY A 1 181 ? -8.986 2.124 6.851 1.00 96.62 181 GLY A O 1
ATOM 1364 N N . ARG A 1 182 ? -8.984 3.329 4.933 1.00 95.56 182 ARG A N 1
ATOM 1365 C CA . ARG A 1 182 ? -10.206 4.096 5.156 1.00 95.56 182 ARG A CA 1
ATOM 1366 C C . ARG A 1 182 ? -10.921 4.383 3.832 1.00 95.56 182 ARG A C 1
ATOM 1368 O O . ARG A 1 182 ? -10.255 4.612 2.820 1.00 95.56 182 ARG A O 1
ATOM 1375 N N . PRO A 1 183 ? -12.259 4.406 3.804 1.00 95.69 183 PRO A N 1
ATOM 1376 C CA . PRO A 1 183 ? -13.017 4.589 2.570 1.00 95.69 183 PRO A CA 1
ATOM 1377 C C . PRO A 1 183 ? -13.075 6.067 2.155 1.00 95.69 183 PRO A C 1
ATOM 1379 O O . PRO A 1 183 ? -13.903 6.822 2.658 1.00 95.69 183 PRO A O 1
ATOM 1382 N N . TRP A 1 184 ? -12.236 6.518 1.213 1.00 94.56 184 TRP A N 1
ATOM 1383 C CA . TRP A 1 184 ? -12.304 7.915 0.743 1.00 94.56 184 TRP A CA 1
ATOM 1384 C C . TRP A 1 184 ? -13.632 8.220 0.026 1.00 94.56 184 TRP A C 1
ATOM 1386 O O . TRP A 1 184 ? -14.119 9.358 0.028 1.00 94.56 184 TRP A O 1
ATOM 1396 N N . LYS A 1 185 ? -14.249 7.197 -0.575 1.00 93.88 185 LYS A N 1
ATOM 1397 C CA . LYS A 1 185 ? -15.593 7.249 -1.162 1.00 93.88 185 LYS A CA 1
ATOM 1398 C C . LYS A 1 185 ? -16.431 6.059 -0.696 1.00 93.88 185 LYS A C 1
ATOM 1400 O O . LYS A 1 185 ? -15.895 5.094 -0.167 1.00 93.88 185 LYS A O 1
ATOM 1405 N N . GLU A 1 186 ? -17.744 6.179 -0.864 1.00 92.31 186 GLU A N 1
ATOM 1406 C CA . GLU A 1 186 ? -18.756 5.291 -0.276 1.00 92.31 186 GLU A CA 1
ATOM 1407 C C . GLU A 1 186 ? -18.538 3.812 -0.602 1.00 92.31 186 GLU A C 1
ATOM 1409 O O . GLU A 1 186 ? -18.500 2.990 0.300 1.00 92.31 186 GLU A O 1
ATOM 1414 N N . PHE A 1 187 ? -18.282 3.478 -1.866 1.00 95.00 187 PHE A N 1
ATOM 1415 C CA . PHE A 1 187 ? -18.090 2.094 -2.298 1.00 95.00 187 PHE A CA 1
ATOM 1416 C C . PHE A 1 187 ? -16.617 1.691 -2.349 1.00 95.00 187 PHE A C 1
ATOM 1418 O O . PHE A 1 187 ? -16.257 0.843 -3.171 1.00 95.00 187 PHE A O 1
ATOM 1425 N N . ALA A 1 188 ? -15.754 2.306 -1.531 1.00 96.75 188 ALA A N 1
ATOM 1426 C CA . ALA A 1 188 ? -14.323 2.019 -1.524 1.00 96.75 188 ALA A CA 1
ATOM 1427 C C . ALA A 1 188 ? -14.053 0.512 -1.484 1.00 96.75 188 ALA A C 1
ATOM 1429 O O . ALA A 1 188 ? -14.746 -0.226 -0.790 1.00 96.75 188 ALA A O 1
ATOM 1430 N N . ARG A 1 189 ? -13.058 0.048 -2.241 1.00 98.25 189 ARG A N 1
ATOM 1431 C CA . ARG A 1 189 ? -12.725 -1.375 -2.321 1.00 98.25 189 ARG A CA 1
ATOM 1432 C C . ARG A 1 189 ? -11.237 -1.604 -2.128 1.00 98.25 189 ARG A C 1
ATOM 1434 O O . ARG A 1 189 ? -10.451 -1.235 -3.001 1.00 98.25 189 ARG A O 1
ATOM 1441 N N . THR A 1 190 ? -10.887 -2.238 -1.016 1.00 98.38 190 THR A N 1
ATOM 1442 C CA . THR A 1 190 ? -9.516 -2.635 -0.688 1.00 98.38 190 THR A CA 1
ATOM 1443 C C . THR A 1 190 ? -9.492 -4.116 -0.331 1.00 98.38 190 THR A C 1
ATOM 1445 O O . THR A 1 190 ? -10.302 -4.581 0.468 1.00 98.38 190 THR A O 1
ATOM 1448 N N . VAL A 1 191 ? -8.544 -4.846 -0.905 1.00 98.69 191 VAL A N 1
ATOM 1449 C CA . VAL A 1 191 ? -8.280 -6.252 -0.604 1.00 98.69 191 VAL A CA 1
ATOM 1450 C C . VAL A 1 191 ? -6.842 -6.402 -0.132 1.00 98.69 191 VAL A C 1
ATOM 1452 O O . VAL A 1 191 ? -5.941 -5.842 -0.751 1.00 98.69 191 VAL A O 1
ATOM 1455 N N . VAL A 1 192 ? -6.633 -7.150 0.950 1.00 98.69 192 VAL A N 1
ATOM 1456 C CA . VAL A 1 192 ? -5.308 -7.567 1.426 1.00 98.69 192 VAL A CA 1
ATOM 1457 C C . VAL A 1 192 ? -5.307 -9.086 1.509 1.00 98.69 192 VAL A C 1
ATOM 1459 O O . VAL A 1 192 ? -6.086 -9.656 2.271 1.00 98.69 192 VAL A O 1
ATOM 1462 N N . MET A 1 193 ? -4.489 -9.751 0.700 1.00 98.06 193 MET A N 1
ATOM 1463 C CA . MET A 1 193 ? -4.497 -11.209 0.617 1.00 98.06 193 MET A CA 1
ATOM 1464 C C . MET A 1 193 ? -3.105 -11.817 0.489 1.00 98.06 193 MET A C 1
ATOM 1466 O O . MET A 1 193 ? -2.211 -11.235 -0.127 1.00 98.06 193 MET A O 1
ATOM 1470 N N . GLU A 1 194 ? -2.930 -13.002 1.072 1.00 96.75 194 GLU A N 1
ATOM 1471 C CA . GLU A 1 194 ? -1.672 -13.762 1.094 1.00 96.75 194 GLU A CA 1
ATOM 1472 C C . GLU A 1 194 ? -0.471 -12.920 1.533 1.00 96.75 194 GLU A C 1
ATOM 1474 O O . GLU A 1 194 ? 0.624 -13.063 1.002 1.00 96.75 194 GLU A O 1
ATOM 1479 N N . SER A 1 195 ? -0.706 -11.974 2.438 1.00 96.88 195 SER A N 1
ATOM 1480 C CA . SER A 1 195 ? 0.278 -10.979 2.849 1.00 96.88 195 SER A CA 1
ATOM 1481 C C . SER A 1 195 ? 0.621 -11.141 4.326 1.00 96.88 195 SER A C 1
ATOM 1483 O O . SER A 1 195 ? -0.221 -11.556 5.126 1.00 96.88 195 SER A O 1
ATOM 1485 N N . THR A 1 196 ? 1.840 -10.770 4.704 1.00 96.12 196 THR A N 1
ATOM 1486 C CA . THR A 1 196 ? 2.247 -10.679 6.110 1.00 96.12 196 THR A CA 1
ATOM 1487 C C . THR A 1 196 ? 1.973 -9.271 6.623 1.00 96.12 196 THR A C 1
ATOM 1489 O O . THR A 1 196 ? 2.319 -8.288 5.968 1.00 96.12 196 THR A O 1
ATOM 1492 N N . ILE A 1 197 ? 1.329 -9.169 7.783 1.00 97.44 197 ILE A N 1
ATOM 1493 C CA . ILE A 1 197 ? 0.961 -7.909 8.425 1.00 97.44 197 ILE A CA 1
ATOM 1494 C C . ILE A 1 197 ? 1.564 -7.900 9.828 1.00 97.44 197 ILE A C 1
ATOM 1496 O O . ILE A 1 197 ? 1.153 -8.688 10.684 1.00 97.44 197 ILE A O 1
ATOM 1500 N N . ASP A 1 198 ? 2.510 -6.999 10.081 1.00 94.19 198 ASP A N 1
ATOM 1501 C CA . ASP A 1 198 ? 3.128 -6.884 11.404 1.00 94.19 198 ASP A CA 1
ATOM 1502 C C . ASP A 1 198 ? 2.144 -6.329 12.453 1.00 94.19 198 ASP A C 1
ATOM 1504 O O . ASP A 1 198 ? 1.160 -5.646 12.148 1.00 94.19 198 ASP A O 1
ATOM 1508 N N . GLY A 1 199 ? 2.435 -6.594 13.729 1.00 94.00 199 GLY A N 1
ATOM 1509 C CA . GLY A 1 199 ? 1.540 -6.339 14.868 1.00 94.00 199 GLY A CA 1
ATOM 1510 C C . GLY A 1 199 ? 1.230 -4.874 15.203 1.00 94.00 199 GLY A C 1
ATOM 1511 O O . GLY A 1 199 ? 0.499 -4.618 16.156 1.00 94.00 199 GLY A O 1
ATOM 1512 N N . PHE A 1 200 ? 1.747 -3.901 14.448 1.00 93.56 200 PHE A N 1
ATOM 1513 C CA . PHE A 1 200 ? 1.478 -2.471 14.670 1.00 93.56 200 PHE A CA 1
ATOM 1514 C C . PHE A 1 200 ? 0.099 -2.021 14.154 1.00 93.56 200 PHE A C 1
ATOM 1516 O O . PHE A 1 200 ? -0.359 -0.915 14.459 1.00 93.56 200 PHE A O 1
ATOM 1523 N N . VAL A 1 201 ? -0.569 -2.854 13.349 1.00 96.25 201 VAL A N 1
ATOM 1524 C CA . VAL A 1 201 ? -1.909 -2.568 12.830 1.00 96.25 201 VAL A CA 1
ATOM 1525 C C . VAL A 1 201 ? -2.945 -2.738 13.940 1.00 96.25 201 VAL A C 1
ATOM 1527 O O . VAL A 1 201 ? -3.059 -3.786 14.568 1.00 96.25 201 VAL A O 1
ATOM 1530 N N . HIS A 1 202 ? -3.753 -1.702 14.158 1.00 95.31 202 HIS A N 1
ATOM 1531 C CA . HIS A 1 202 ? -4.819 -1.708 15.153 1.00 95.31 202 HIS A CA 1
ATOM 1532 C C . HIS A 1 202 ? -5.843 -2.816 14.849 1.00 95.31 202 HIS A C 1
ATOM 1534 O O . HIS A 1 202 ? -6.252 -2.978 13.701 1.00 95.31 202 HIS A O 1
ATOM 1540 N N . GLY A 1 203 ? -6.342 -3.524 15.871 1.00 94.50 203 GLY A N 1
ATOM 1541 C CA . GLY A 1 203 ? -7.220 -4.697 15.692 1.00 94.50 203 GLY A CA 1
ATOM 1542 C C . GLY A 1 203 ? -8.550 -4.437 14.964 1.00 94.50 203 GLY A C 1
ATOM 1543 O O . GLY A 1 203 ? -9.141 -5.360 14.412 1.00 94.50 203 GLY A O 1
ATOM 1544 N N . GLN A 1 204 ? -8.998 -3.178 14.913 1.00 93.56 204 GLN A N 1
ATOM 1545 C CA . GLN A 1 204 ? -10.148 -2.755 14.097 1.00 93.56 204 GLN A CA 1
ATOM 1546 C C . GLN A 1 204 ? -9.860 -2.823 12.586 1.00 93.56 204 GLN A C 1
ATOM 1548 O O . GLN A 1 204 ? -10.784 -2.929 11.783 1.00 93.56 204 GLN A O 1
ATOM 1553 N N . GLY A 1 205 ? -8.587 -2.745 12.189 1.00 96.00 205 GLY A N 1
ATOM 1554 C CA . GLY A 1 205 ? -8.121 -2.906 10.816 1.00 96.00 205 GLY A CA 1
ATOM 1555 C C . GLY A 1 205 ? -8.385 -1.727 9.899 1.00 96.00 205 GLY A C 1
ATOM 1556 O O . GLY A 1 205 ? -7.468 -1.215 9.264 1.00 96.00 205 GLY A O 1
ATOM 1557 N N . TYR A 1 206 ? -9.627 -1.264 9.864 1.00 96.06 206 TYR A N 1
ATOM 1558 C CA . TYR A 1 206 ? -10.103 -0.193 9.005 1.00 96.06 206 TYR A CA 1
ATOM 1559 C C . TYR A 1 206 ? -10.784 0.871 9.854 1.00 96.06 206 TYR A C 1
ATOM 1561 O O . TYR A 1 206 ? -11.411 0.572 10.871 1.00 96.06 206 TYR A O 1
ATOM 1569 N N . MET A 1 207 ? -10.646 2.126 9.443 1.00 93.31 207 MET A N 1
ATOM 1570 C CA . MET A 1 207 ? -11.241 3.257 10.148 1.00 93.31 207 MET A CA 1
ATOM 1571 C C . MET A 1 207 ? -12.218 4.009 9.244 1.00 93.31 207 MET A C 1
ATOM 1573 O O . MET A 1 207 ? -12.021 4.038 8.023 1.00 93.31 207 MET A O 1
ATOM 1577 N N . PRO A 1 208 ? -13.265 4.635 9.808 1.00 90.75 208 PRO A N 1
ATOM 1578 C CA . PRO A 1 208 ? -14.185 5.431 9.014 1.00 90.75 208 PRO A CA 1
ATOM 1579 C C . PRO A 1 208 ? -13.462 6.638 8.412 1.00 90.75 208 PRO A C 1
ATOM 1581 O O . PRO A 1 208 ? -12.450 7.122 8.933 1.00 90.75 208 PRO A O 1
ATOM 1584 N N . TRP A 1 209 ? -14.000 7.147 7.308 1.00 84.69 209 TRP A N 1
ATOM 1585 C CA . TRP A 1 209 ? -13.618 8.468 6.832 1.00 84.69 209 TRP A CA 1
ATOM 1586 C C . TRP A 1 209 ? -14.345 9.524 7.663 1.00 84.69 209 TRP A C 1
ATOM 1588 O O . TRP A 1 209 ? -15.522 9.365 7.978 1.00 84.69 209 TRP A O 1
ATOM 1598 N N . GLU A 1 210 ? -13.653 10.600 8.028 1.00 76.88 210 GLU A N 1
ATOM 1599 C CA . GLU A 1 210 ? -14.195 11.646 8.900 1.00 76.88 210 GLU A CA 1
ATOM 1600 C C . GLU A 1 210 ? -15.588 12.118 8.450 1.00 76.88 210 GLU A C 1
ATOM 1602 O O . GLU A 1 210 ? -15.801 12.475 7.286 1.00 76.88 210 GLU A O 1
ATOM 1607 N N . GLY A 1 211 ? -16.543 12.096 9.387 1.00 66.00 211 GLY A N 1
ATOM 1608 C CA . GLY A 1 211 ? -17.912 12.569 9.177 1.00 66.00 211 GLY A CA 1
ATOM 1609 C C . GLY A 1 211 ? -18.792 11.694 8.277 1.00 66.00 211 GLY A C 1
ATOM 1610 O O . GLY A 1 211 ? -19.859 12.158 7.878 1.00 66.00 211 GLY A O 1
ATOM 1611 N N . LYS A 1 212 ? -18.378 10.465 7.927 1.00 68.19 212 LYS A N 1
ATOM 1612 C CA . LYS A 1 212 ? -19.164 9.549 7.084 1.00 68.19 212 LYS A CA 1
ATOM 1613 C C . LYS A 1 212 ? -19.163 8.121 7.614 1.00 68.19 212 LYS A C 1
ATOM 1615 O O . LYS A 1 212 ? -18.107 7.552 7.877 1.00 68.19 212 LYS A O 1
ATOM 1620 N N . ASP A 1 213 ? -20.347 7.520 7.666 1.00 69.56 213 ASP A N 1
ATOM 1621 C CA . ASP A 1 213 ? -20.502 6.088 7.920 1.00 69.56 213 ASP A CA 1
ATOM 1622 C C . ASP A 1 213 ? -20.463 5.300 6.602 1.00 69.56 213 ASP A C 1
ATOM 1624 O O . ASP A 1 213 ? -21.475 4.847 6.078 1.00 69.56 213 ASP A O 1
ATOM 1628 N N . SER A 1 214 ? -19.276 5.222 5.997 1.00 72.62 214 SER A N 1
ATOM 1629 C CA . SER A 1 214 ? -19.033 4.466 4.757 1.00 72.62 214 SER A CA 1
ATOM 1630 C C . SER A 1 214 ? -18.335 3.127 5.001 1.00 72.62 214 SER A C 1
ATOM 1632 O O . SER A 1 214 ? -17.915 2.470 4.053 1.00 72.62 214 SER A O 1
ATOM 1634 N N . LEU A 1 215 ? -18.205 2.698 6.261 1.00 83.06 215 LEU A N 1
ATOM 1635 C CA . LEU A 1 215 ? -17.655 1.378 6.579 1.00 83.06 215 LEU A CA 1
ATOM 1636 C C . LEU A 1 215 ? -18.613 0.241 6.210 1.00 83.06 215 LEU A C 1
ATOM 1638 O O . LEU A 1 215 ? -18.153 -0.877 6.004 1.00 83.06 215 LEU A O 1
ATOM 1642 N N . GLY A 1 216 ? -19.919 0.512 6.124 1.00 84.88 216 GLY A N 1
ATOM 1643 C CA . GLY A 1 216 ? -20.914 -0.494 5.754 1.00 84.88 216 GLY A CA 1
ATOM 1644 C C . GLY A 1 216 ? -21.013 -0.773 4.253 1.00 84.88 216 GLY A C 1
ATOM 1645 O O . GLY A 1 216 ? -21.248 -1.910 3.860 1.00 84.88 216 GLY A O 1
ATOM 1646 N N . THR A 1 217 ? -20.820 0.246 3.412 1.00 92.38 217 THR A N 1
ATOM 1647 C CA . THR A 1 217 ? -20.948 0.149 1.944 1.00 92.38 217 THR A CA 1
ATOM 1648 C C . THR A 1 217 ? -19.616 -0.067 1.223 1.00 92.38 217 THR A C 1
ATOM 1650 O O . THR A 1 217 ? -19.599 -0.500 0.065 1.00 92.38 217 THR A O 1
ATOM 1653 N N . ALA A 1 218 ? -18.494 0.196 1.897 1.00 95.44 218 ALA A N 1
ATOM 1654 C CA . ALA A 1 218 ? -17.174 -0.194 1.428 1.00 95.44 218 ALA A CA 1
ATOM 1655 C C . ALA A 1 218 ? -17.007 -1.723 1.431 1.00 95.44 218 ALA A C 1
ATOM 1657 O O . ALA A 1 218 ? -17.692 -2.442 2.149 1.00 95.44 218 ALA A O 1
ATOM 1658 N N . PHE A 1 219 ? -16.067 -2.217 0.629 1.00 97.12 219 PHE A N 1
ATOM 1659 C CA . PHE A 1 219 ? -15.650 -3.614 0.609 1.00 97.12 219 PHE A CA 1
ATOM 1660 C C . PHE A 1 219 ? -14.201 -3.716 1.086 1.00 97.12 219 PHE A C 1
ATOM 1662 O O . PHE A 1 219 ? -13.277 -3.287 0.386 1.00 97.12 219 PHE A O 1
ATOM 1669 N N . PHE A 1 220 ? -14.010 -4.318 2.254 1.00 98.12 220 PHE A N 1
ATOM 1670 C CA . PHE A 1 220 ? -12.711 -4.646 2.828 1.00 98.12 220 PHE A CA 1
ATOM 1671 C C . PHE A 1 220 ? -12.558 -6.163 2.891 1.00 98.12 220 PHE A C 1
ATOM 1673 O O . PHE A 1 220 ? -13.183 -6.820 3.718 1.00 98.12 220 PHE A O 1
ATOM 1680 N N . GLY A 1 221 ? -11.764 -6.722 1.980 1.00 98.19 221 GLY A N 1
ATOM 1681 C CA . GLY A 1 221 ? -11.544 -8.164 1.888 1.00 98.19 221 GLY A CA 1
ATOM 1682 C C . GLY A 1 221 ? -10.195 -8.577 2.463 1.00 98.19 221 GLY A C 1
ATOM 1683 O O . GLY A 1 221 ? -9.172 -8.021 2.065 1.00 98.19 221 GLY A O 1
ATOM 1684 N N . GLU A 1 222 ? -10.181 -9.590 3.326 1.00 98.69 222 GLU A N 1
ATOM 1685 C CA . GLU A 1 222 ? -8.949 -10.229 3.800 1.00 98.69 222 GLU A CA 1
ATOM 1686 C C . GLU A 1 222 ? -8.952 -11.738 3.520 1.00 98.69 222 GLU A C 1
ATOM 1688 O O . GLU A 1 222 ? -9.967 -12.411 3.717 1.00 98.69 222 GLU A O 1
ATOM 1693 N N . PHE A 1 223 ? -7.827 -12.280 3.037 1.00 98.31 223 PHE A N 1
ATOM 1694 C CA . PHE A 1 223 ? -7.695 -13.704 2.698 1.00 98.31 223 PHE A CA 1
ATOM 1695 C C . PHE A 1 223 ? -6.285 -14.232 2.959 1.00 98.31 223 PHE A C 1
ATOM 1697 O O . PHE A 1 223 ? -5.331 -13.741 2.369 1.00 98.31 223 PHE A O 1
ATOM 1704 N N . ARG A 1 224 ? -6.158 -15.271 3.796 1.00 97.56 224 ARG A N 1
ATOM 1705 C CA . ARG A 1 224 ? -4.880 -15.950 4.104 1.00 97.56 224 ARG A CA 1
ATOM 1706 C C . ARG A 1 224 ? -3.721 -14.998 4.450 1.00 97.56 224 ARG A C 1
ATOM 1708 O O . ARG A 1 224 ? -2.588 -15.242 4.052 1.00 97.56 224 ARG A O 1
ATOM 1715 N N . ASN A 1 225 ? -4.006 -13.920 5.177 1.00 97.88 225 ASN A N 1
ATOM 1716 C CA . ASN A 1 225 ? -2.954 -13.067 5.724 1.00 97.88 225 ASN A CA 1
ATOM 1717 C C . ASN A 1 225 ? -2.305 -13.742 6.940 1.00 97.88 225 ASN A C 1
ATOM 1719 O O . ASN A 1 225 ? -2.957 -14.512 7.649 1.00 97.88 225 ASN A O 1
ATOM 1723 N N . ALA A 1 226 ? -1.034 -13.436 7.181 1.00 96.44 226 ALA A N 1
ATOM 1724 C CA . ALA A 1 226 ? -0.245 -13.948 8.298 1.00 96.44 226 ALA A CA 1
ATOM 1725 C C . ALA A 1 226 ? 0.374 -12.800 9.115 1.00 96.44 226 ALA A C 1
ATOM 1727 O O . ALA A 1 226 ? 0.333 -11.643 8.703 1.00 96.44 226 ALA A O 1
ATOM 1728 N N . GLY A 1 227 ? 0.965 -13.125 10.266 1.00 96.19 227 GLY A N 1
ATOM 1729 C CA . GLY A 1 227 ? 1.571 -12.151 11.178 1.00 96.19 227 GLY A CA 1
ATOM 1730 C C . GLY A 1 227 ? 0.604 -11.612 12.235 1.00 96.19 227 GLY A C 1
ATOM 1731 O O . GLY A 1 227 ? -0.611 -11.814 12.168 1.00 96.19 227 GLY A O 1
ATOM 1732 N N . ASP A 1 228 ? 1.154 -10.928 13.235 1.00 95.56 228 ASP A N 1
ATOM 1733 C CA . ASP A 1 228 ? 0.408 -10.485 14.421 1.00 95.56 228 ASP A CA 1
ATOM 1734 C C . ASP A 1 228 ? -0.702 -9.470 14.089 1.00 95.56 228 ASP A C 1
ATOM 1736 O O . ASP A 1 228 ? -1.732 -9.414 14.766 1.00 95.56 228 ASP A O 1
ATOM 1740 N N . GLY A 1 229 ? -0.538 -8.697 13.011 1.00 96.38 229 GLY A N 1
ATOM 1741 C CA . GLY A 1 229 ? -1.521 -7.727 12.525 1.00 96.38 229 GLY A CA 1
ATOM 1742 C C . GLY A 1 229 ? -2.651 -8.332 11.685 1.00 96.38 229 GLY A C 1
ATOM 1743 O O . GLY A 1 229 ? -3.619 -7.629 11.377 1.00 96.38 229 GLY A O 1
ATOM 1744 N N . ALA A 1 230 ? -2.568 -9.621 11.330 1.00 97.38 230 ALA A N 1
ATOM 1745 C CA . ALA A 1 230 ? -3.566 -10.321 10.515 1.00 97.38 230 ALA A CA 1
ATOM 1746 C C . ALA A 1 230 ? -4.772 -10.842 11.315 1.00 97.38 230 ALA A C 1
ATOM 1748 O O . ALA A 1 230 ? -5.688 -11.441 10.751 1.00 97.38 230 ALA A O 1
ATOM 1749 N N . ASN A 1 231 ? -4.816 -10.624 12.633 1.00 96.38 231 ASN A N 1
ATOM 1750 C CA . ASN A 1 231 ? -5.966 -11.023 13.435 1.00 96.38 231 ASN A CA 1
ATOM 1751 C C . ASN A 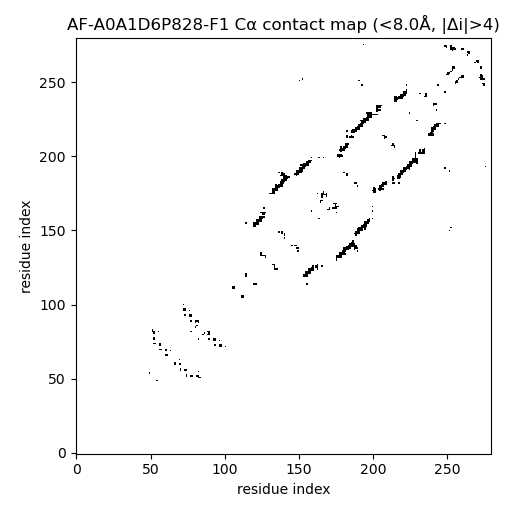1 231 ? -7.214 -10.193 13.063 1.00 96.38 231 ASN A C 1
ATOM 1753 O O . ASN A 1 231 ? -7.281 -8.977 13.267 1.00 96.38 231 ASN A O 1
ATOM 1757 N N . VAL A 1 232 ? -8.234 -10.881 12.544 1.00 96.62 232 VAL A N 1
ATOM 1758 C CA . VAL A 1 232 ? -9.492 -10.283 12.065 1.00 96.62 232 VAL A CA 1
ATOM 1759 C C . VAL A 1 232 ? -10.601 -10.222 13.121 1.00 96.62 232 VAL A C 1
ATOM 1761 O O . VAL A 1 232 ? -11.685 -9.710 12.845 1.00 96.62 232 VAL A O 1
ATOM 1764 N N . THR A 1 233 ? -10.376 -10.729 14.338 1.00 95.69 233 THR A N 1
ATOM 1765 C CA . THR A 1 233 ? -11.425 -10.822 15.375 1.00 95.69 233 THR A CA 1
ATOM 1766 C C . THR A 1 233 ? -12.051 -9.467 15.718 1.00 95.69 233 THR A C 1
ATOM 1768 O O . THR A 1 233 ? -13.264 -9.401 15.906 1.00 95.69 233 THR A O 1
ATOM 1771 N N . GLY A 1 234 ? -11.263 -8.385 15.720 1.00 93.31 234 GLY A N 1
ATOM 1772 C CA . GLY A 1 234 ? -11.737 -7.012 15.944 1.00 93.31 234 GLY A CA 1
ATOM 1773 C C . GLY A 1 234 ? -12.445 -6.360 14.749 1.00 93.31 234 GLY A C 1
ATOM 1774 O O . GLY A 1 234 ? -12.870 -5.211 14.852 1.00 93.31 234 GLY A O 1
ATOM 1775 N N . ARG A 1 235 ? -12.564 -7.070 13.620 1.00 93.25 235 ARG A N 1
ATOM 1776 C CA . ARG A 1 235 ? -13.098 -6.571 12.338 1.00 93.25 235 ARG A CA 1
ATOM 1777 C C . ARG A 1 235 ? -14.413 -7.244 11.950 1.00 93.25 235 ARG A C 1
ATOM 1779 O O . ARG A 1 235 ? -15.158 -6.702 11.145 1.00 93.25 235 ARG A O 1
ATOM 1786 N N . LYS A 1 236 ? -14.709 -8.411 12.536 1.00 87.94 236 LYS A N 1
ATOM 1787 C CA . LYS A 1 236 ? -15.799 -9.317 12.129 1.00 87.94 236 LYS A CA 1
ATOM 1788 C C . LYS A 1 236 ? -17.197 -8.684 12.115 1.00 87.94 236 LYS A C 1
ATOM 1790 O O . LYS A 1 236 ? -18.031 -9.102 11.324 1.00 87.94 236 LYS A O 1
ATOM 1795 N N . ASP A 1 237 ? -17.444 -7.707 12.989 1.00 88.12 237 ASP A N 1
ATOM 1796 C CA . ASP A 1 237 ? -18.758 -7.071 13.142 1.00 88.12 237 ASP A CA 1
ATOM 1797 C C . ASP A 1 237 ? -18.923 -5.850 12.211 1.00 88.12 237 ASP A C 1
ATOM 1799 O O . ASP A 1 237 ? -19.987 -5.235 12.161 1.00 88.12 237 ASP A O 1
ATOM 1803 N N . MET A 1 238 ? -17.880 -5.477 11.457 1.00 92.75 238 MET A N 1
ATOM 1804 C CA . MET A 1 238 ? -17.944 -4.404 10.465 1.00 92.75 238 MET A CA 1
ATOM 1805 C C . MET A 1 238 ? -18.680 -4.893 9.215 1.00 92.75 238 MET A C 1
ATOM 1807 O O . MET A 1 238 ? -18.224 -5.807 8.538 1.00 92.75 238 MET A O 1
ATOM 1811 N N . GLN A 1 239 ? -19.794 -4.248 8.871 1.00 93.12 239 GLN A N 1
ATOM 1812 C CA . GLN A 1 239 ? -20.664 -4.683 7.772 1.00 93.12 239 GLN A CA 1
ATOM 1813 C C . GLN A 1 239 ? -19.948 -4.807 6.411 1.00 93.12 239 GLN A C 1
ATOM 1815 O O . GLN A 1 239 ? -20.202 -5.768 5.689 1.00 93.12 239 GLN A O 1
ATOM 1820 N N . GLY A 1 240 ? -19.059 -3.871 6.060 1.00 94.06 240 GLY A N 1
ATOM 1821 C CA . GLY A 1 240 ? -18.291 -3.912 4.809 1.00 94.06 240 GLY A CA 1
ATOM 1822 C C . GLY A 1 240 ? -17.034 -4.788 4.852 1.00 94.06 240 GLY A C 1
ATOM 1823 O O . GLY A 1 240 ? -16.267 -4.814 3.887 1.00 94.06 240 GLY A O 1
ATOM 1824 N N . PHE A 1 241 ? -16.772 -5.469 5.973 1.00 97.38 241 PHE A N 1
ATOM 1825 C CA . PHE A 1 241 ? -15.618 -6.345 6.136 1.00 97.38 241 PHE A CA 1
ATOM 1826 C C . PHE A 1 241 ? -15.958 -7.794 5.790 1.00 97.38 241 PHE A C 1
ATOM 1828 O O . PHE A 1 241 ? -16.989 -8.337 6.186 1.00 97.38 241 PHE A O 1
ATOM 1835 N N . HIS A 1 242 ? -15.044 -8.448 5.078 1.00 97.19 242 HIS A N 1
ATOM 1836 C CA . HIS A 1 242 ? -15.214 -9.813 4.614 1.00 97.19 242 HIS A CA 1
ATOM 1837 C C . HIS A 1 242 ? -13.921 -10.610 4.786 1.00 97.19 242 HIS A C 1
ATOM 1839 O O . HIS A 1 242 ? -12.921 -10.354 4.112 1.00 97.19 242 HIS A O 1
ATOM 1845 N N . VAL A 1 243 ? -13.975 -11.655 5.613 1.00 97.62 243 VAL A N 1
ATOM 1846 C CA . VAL A 1 243 ? -13.025 -12.766 5.486 1.00 97.62 243 VAL A CA 1
ATOM 1847 C C . VAL A 1 243 ? -13.432 -13.541 4.240 1.00 97.62 243 VAL A C 1
ATOM 1849 O O . VAL A 1 243 ? -14.513 -14.129 4.187 1.00 97.62 243 VAL A O 1
ATOM 1852 N N . MET A 1 244 ? -12.612 -13.474 3.197 1.00 97.56 244 MET A N 1
ATOM 1853 C CA . MET A 1 244 ? -12.971 -14.037 1.901 1.00 97.56 244 MET A CA 1
ATOM 1854 C C . MET A 1 244 ? -12.707 -15.543 1.861 1.00 97.56 244 MET A C 1
ATOM 1856 O O . MET A 1 244 ? -11.760 -16.044 2.460 1.00 97.56 244 MET A O 1
ATOM 1860 N N . GLY A 1 245 ? -13.534 -16.267 1.109 1.00 97.12 245 GLY A N 1
ATOM 1861 C CA . GLY A 1 245 ? -13.204 -17.613 0.645 1.00 97.12 245 GLY A CA 1
ATOM 1862 C C . GLY A 1 245 ? -12.334 -17.572 -0.613 1.00 97.12 245 GLY A C 1
ATOM 1863 O O . GLY A 1 245 ? -12.198 -16.525 -1.254 1.00 97.12 245 GLY A O 1
ATOM 1864 N N . LYS A 1 246 ? -11.797 -18.735 -0.997 1.00 96.62 246 LYS A N 1
ATOM 1865 C CA . LYS A 1 246 ? -10.933 -18.902 -2.176 1.00 96.62 246 LYS A CA 1
ATOM 1866 C C . LYS A 1 246 ? -11.568 -18.332 -3.452 1.00 96.62 246 LYS A C 1
ATOM 1868 O O . LYS A 1 246 ? -10.955 -17.496 -4.107 1.00 96.62 246 LYS A O 1
ATOM 1873 N N . ASP A 1 247 ? -12.818 -18.690 -3.738 1.00 96.19 247 ASP A N 1
ATOM 1874 C CA . ASP A 1 247 ? -13.526 -18.268 -4.958 1.00 96.19 247 ASP A CA 1
ATOM 1875 C C . ASP A 1 247 ? -13.641 -16.746 -5.082 1.00 96.19 247 ASP A C 1
ATOM 1877 O O . ASP A 1 247 ? -13.538 -16.186 -6.173 1.00 96.19 247 ASP A O 1
ATOM 1881 N N . LYS A 1 248 ? -13.829 -16.053 -3.952 1.00 97.56 248 LYS A N 1
ATOM 1882 C CA . LYS A 1 248 ? -13.897 -14.591 -3.933 1.00 97.56 248 LYS A CA 1
ATOM 1883 C C . LYS A 1 248 ? -12.511 -13.965 -4.064 1.00 97.56 248 LYS A C 1
ATOM 1885 O O . LYS A 1 248 ? -12.385 -12.965 -4.762 1.00 97.56 248 LYS A O 1
ATOM 1890 N N . ALA A 1 249 ? -11.497 -14.546 -3.423 1.00 98.00 249 ALA A N 1
ATOM 1891 C CA . ALA A 1 249 ? -10.114 -14.092 -3.530 1.00 98.00 249 ALA A CA 1
ATOM 1892 C C . ALA A 1 249 ? -9.573 -14.225 -4.966 1.00 98.00 249 ALA A C 1
ATOM 1894 O O . ALA A 1 249 ? -8.908 -13.310 -5.444 1.00 98.00 249 ALA A O 1
ATOM 1895 N N . LEU A 1 250 ? -9.945 -15.290 -5.690 1.00 97.31 250 LEU A N 1
ATOM 1896 C CA . LEU A 1 250 ? -9.584 -15.487 -7.101 1.00 97.31 250 LEU A CA 1
ATOM 1897 C C . LEU A 1 250 ? -9.973 -14.297 -7.983 1.00 97.31 250 LEU A C 1
ATOM 1899 O O . LEU A 1 250 ? -9.185 -13.883 -8.827 1.00 97.31 250 LEU A O 1
ATOM 1903 N N . GLN A 1 251 ? -11.127 -13.675 -7.731 1.00 97.50 251 GLN A N 1
ATOM 1904 C CA . GLN A 1 251 ? -11.607 -12.507 -8.485 1.00 97.50 251 GLN A CA 1
ATOM 1905 C C . GLN A 1 251 ? -10.708 -11.268 -8.348 1.00 97.50 251 GLN A C 1
ATOM 1907 O O . GLN A 1 251 ? -10.829 -10.332 -9.134 1.00 97.50 251 GLN A O 1
ATOM 1912 N N . PHE A 1 252 ? -9.835 -11.237 -7.339 1.00 98.06 252 PHE A N 1
ATOM 1913 C CA . PHE A 1 252 ? -8.902 -10.139 -7.086 1.00 98.06 252 PHE A CA 1
ATOM 1914 C C . PHE A 1 252 ? -7.468 -10.454 -7.526 1.00 98.06 252 PHE A C 1
ATOM 1916 O O . PHE A 1 252 ? -6.588 -9.614 -7.363 1.00 98.06 252 PHE A O 1
ATOM 1923 N N . THR A 1 253 ? -7.217 -11.639 -8.087 1.00 97.25 253 THR A N 1
ATOM 1924 C CA . THR A 1 253 ? -5.905 -12.007 -8.639 1.00 97.25 253 THR A CA 1
ATOM 1925 C C . THR A 1 253 ? -5.586 -11.214 -9.904 1.00 97.25 253 THR A C 1
ATOM 1927 O O . THR A 1 253 ? -6.483 -10.686 -10.559 1.00 97.25 253 THR A O 1
ATOM 1930 N N . VAL A 1 254 ? -4.307 -11.147 -10.280 1.00 95.31 254 VAL A N 1
ATOM 1931 C CA . VAL A 1 254 ? -3.856 -10.419 -11.479 1.00 95.31 254 VAL A CA 1
ATOM 1932 C C . VAL A 1 254 ? -4.554 -10.925 -12.748 1.00 95.31 254 VAL A C 1
ATOM 1934 O O . VAL A 1 254 ? -4.983 -10.121 -13.578 1.00 95.31 254 VAL A O 1
ATOM 1937 N N . GLY A 1 255 ? -4.731 -12.243 -12.879 1.00 95.62 255 GLY A N 1
ATOM 1938 C CA . GLY A 1 255 ? -5.393 -12.864 -14.024 1.00 95.62 255 GLY A CA 1
ATOM 1939 C C . GLY A 1 255 ? -6.859 -12.455 -14.165 1.00 95.62 255 GLY A C 1
ATOM 1940 O O . GLY A 1 255 ? -7.290 -12.125 -15.263 1.00 95.62 255 GLY A O 1
ATOM 1941 N N . HIS A 1 256 ? -7.615 -12.399 -13.066 1.00 96.62 256 HIS A N 1
ATOM 1942 C CA . HIS A 1 256 ? -9.043 -12.057 -13.114 1.00 96.62 256 HIS A CA 1
ATOM 1943 C C . HIS A 1 256 ? -9.306 -10.551 -13.054 1.00 96.62 256 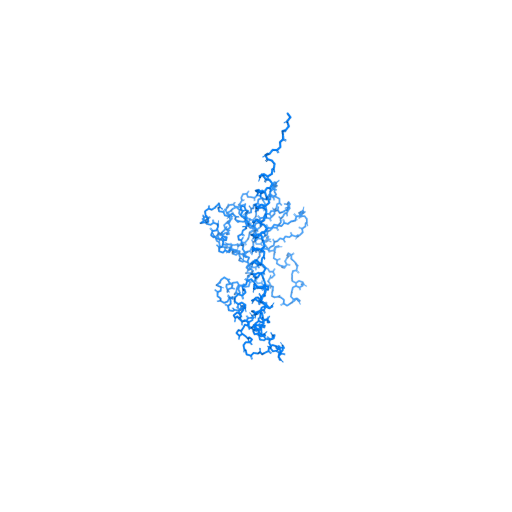HIS A C 1
ATOM 1945 O O . HIS A 1 256 ? -10.143 -10.035 -13.787 1.00 96.62 256 HIS A O 1
ATOM 1951 N N . PHE A 1 257 ? -8.617 -9.838 -12.164 1.00 96.88 257 PHE A N 1
ATOM 1952 C CA . PHE A 1 257 ? -8.921 -8.443 -11.860 1.00 96.88 257 PHE A CA 1
ATOM 1953 C C . PHE A 1 257 ? -8.389 -7.475 -12.918 1.00 96.88 257 PHE A C 1
ATOM 1955 O O . PHE A 1 257 ? -9.002 -6.440 -13.173 1.00 96.88 257 PHE A O 1
ATOM 1962 N N . LEU A 1 258 ? -7.238 -7.803 -13.513 1.00 95.06 258 LEU A N 1
ATOM 1963 C CA . LEU A 1 258 ? -6.555 -6.966 -14.502 1.00 95.06 258 LEU A CA 1
ATOM 1964 C C . LEU A 1 258 ? -6.533 -7.584 -15.901 1.00 95.06 258 LEU A C 1
ATOM 1966 O O . LEU A 1 258 ? -5.951 -6.977 -16.799 1.00 95.06 258 LEU A O 1
ATOM 1970 N N . HIS A 1 259 ? -7.094 -8.787 -16.073 1.00 95.19 259 HIS A N 1
ATOM 1971 C CA . HIS A 1 259 ? -6.907 -9.588 -17.287 1.00 95.19 259 HIS A CA 1
ATOM 1972 C C . HIS A 1 259 ? -5.414 -9.716 -17.646 1.00 95.19 259 HIS A C 1
ATOM 1974 O O . HIS A 1 259 ? -5.007 -9.603 -18.797 1.00 95.19 259 HIS A O 1
ATOM 1980 N N . GLY A 1 260 ? -4.564 -9.881 -16.622 1.00 92.81 260 GLY A N 1
ATOM 1981 C CA . GLY A 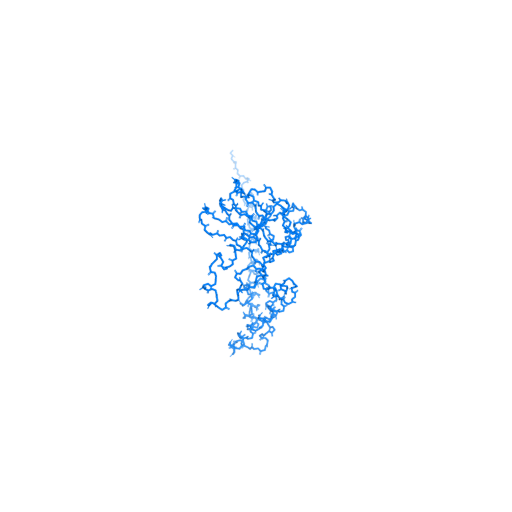1 260 ? -3.113 -9.727 -16.755 1.00 92.81 260 GLY A CA 1
ATOM 1982 C C . GLY A 1 260 ? -2.437 -10.744 -17.675 1.00 92.81 260 GLY A C 1
ATOM 1983 O O . GLY A 1 260 ? -1.367 -10.456 -18.205 1.00 92.81 260 GLY A O 1
ATOM 1984 N N . ALA A 1 261 ? -3.067 -11.902 -17.893 1.00 93.94 261 ALA A N 1
ATOM 1985 C CA . ALA A 1 261 ? -2.574 -12.938 -18.800 1.00 93.94 261 ALA A CA 1
ATOM 1986 C C . ALA A 1 261 ? -2.457 -12.440 -20.251 1.00 93.94 261 ALA A C 1
ATOM 1988 O O . ALA A 1 261 ? -1.582 -12.895 -20.980 1.00 93.94 261 ALA A O 1
ATOM 1989 N N . ASP A 1 262 ? -3.298 -11.476 -20.636 1.00 95.19 262 ASP A N 1
ATOM 1990 C CA . ASP A 1 262 ? -3.417 -11.008 -22.017 1.00 95.19 262 ASP A CA 1
ATOM 1991 C C . ASP A 1 262 ? -2.308 -10.023 -22.420 1.00 95.19 262 ASP A C 1
ATOM 1993 O O . ASP A 1 262 ? -2.145 -9.752 -23.605 1.00 95.19 262 ASP A O 1
ATOM 1997 N N . TRP A 1 263 ? -1.575 -9.440 -21.460 1.00 94.31 263 TRP A N 1
ATOM 1998 C CA . TRP A 1 263 ? -0.657 -8.328 -21.755 1.00 94.31 263 TRP A CA 1
ATOM 1999 C C . TRP A 1 263 ? 0.624 -8.280 -20.915 1.00 94.31 263 TRP A C 1
ATOM 2001 O O . TRP A 1 263 ? 1.636 -7.773 -21.392 1.00 94.31 263 TRP A O 1
ATOM 2011 N N . ILE A 1 264 ? 0.633 -8.790 -19.677 1.00 89.88 264 ILE A N 1
ATOM 2012 C CA . ILE A 1 264 ? 1.828 -8.719 -18.816 1.00 89.88 264 ILE A CA 1
ATOM 2013 C C . ILE A 1 264 ? 2.973 -9.604 -19.336 1.00 89.88 264 ILE A C 1
ATOM 2015 O O . ILE A 1 264 ? 4.112 -9.140 -19.326 1.00 89.88 264 ILE A O 1
ATOM 2019 N N . PRO A 1 265 ? 2.743 -10.833 -19.843 1.00 92.44 265 PRO A N 1
ATOM 2020 C CA . PRO A 1 265 ? 3.836 -11.647 -20.379 1.00 92.44 265 PRO A CA 1
ATOM 2021 C C . PRO A 1 265 ? 4.612 -10.962 -21.514 1.00 92.44 265 PRO A C 1
ATOM 2023 O O . PRO A 1 265 ? 5.829 -11.119 -21.610 1.00 92.44 265 PRO A O 1
ATOM 2026 N N . GLU A 1 266 ? 3.940 -10.145 -22.333 1.00 91.62 266 GLU A N 1
ATOM 2027 C CA . GLU A 1 266 ? 4.569 -9.400 -23.431 1.00 91.62 266 GLU A CA 1
ATOM 2028 C C . GLU A 1 266 ? 5.560 -8.332 -22.942 1.00 91.62 266 GLU A C 1
ATOM 2030 O O . GLU A 1 266 ? 6.460 -7.938 -23.684 1.00 91.62 266 GLU A O 1
ATOM 2035 N N . THR A 1 267 ? 5.450 -7.882 -21.687 1.00 90.69 267 THR A N 1
ATOM 2036 C CA . THR A 1 267 ? 6.382 -6.905 -21.105 1.00 90.69 267 THR A CA 1
ATOM 2037 C C . THR A 1 267 ? 7.689 -7.543 -20.629 1.00 90.69 267 THR A C 1
ATOM 2039 O O . THR A 1 267 ? 8.626 -6.824 -20.283 1.00 90.69 267 THR A O 1
ATOM 2042 N N . GLY A 1 268 ? 7.759 -8.880 -20.563 1.00 87.69 268 GLY A N 1
ATOM 2043 C CA . GLY A 1 268 ? 8.874 -9.616 -19.962 1.00 87.69 268 GLY A CA 1
ATOM 2044 C C . GLY A 1 268 ? 8.945 -9.497 -18.434 1.00 87.69 268 GLY A C 1
ATOM 2045 O O . GLY A 1 268 ? 9.918 -9.944 -17.826 1.00 87.69 268 GLY A O 1
ATOM 2046 N N . THR A 1 269 ? 7.939 -8.889 -17.796 1.00 84.19 269 THR A N 1
ATOM 2047 C CA . THR A 1 269 ? 7.861 -8.776 -16.338 1.00 84.19 269 THR A CA 1
ATOM 2048 C C . THR A 1 269 ? 7.415 -10.110 -15.736 1.00 84.19 269 THR A C 1
ATOM 2050 O O . THR A 1 269 ? 6.370 -10.629 -16.132 1.00 84.19 269 THR A O 1
ATOM 2053 N N . PRO A 1 270 ? 8.146 -10.662 -14.749 1.00 86.31 270 PRO A N 1
ATOM 2054 C CA . PRO A 1 270 ? 7.678 -11.824 -14.007 1.00 86.31 270 PRO A CA 1
ATOM 2055 C C . PRO A 1 270 ? 6.327 -11.535 -13.351 1.00 86.31 270 PRO A C 1
ATOM 2057 O O . PRO A 1 270 ? 6.171 -10.542 -12.640 1.00 86.31 270 PRO A O 1
ATOM 2060 N N . VAL A 1 271 ? 5.353 -12.411 -13.571 1.00 87.12 271 VAL A N 1
ATOM 2061 C CA . VAL A 1 271 ? 3.997 -12.261 -13.046 1.00 87.12 271 VAL A CA 1
ATOM 2062 C C . VAL A 1 271 ? 3.502 -13.599 -12.531 1.00 87.12 271 VAL A C 1
ATOM 2064 O O . VAL A 1 271 ? 3.836 -14.646 -13.070 1.00 87.12 271 VAL A O 1
ATOM 2067 N N . SER A 1 272 ? 2.691 -13.566 -11.479 1.00 90.56 272 SER A N 1
ATOM 2068 C CA . SER A 1 272 ? 1.871 -14.713 -11.107 1.00 90.56 272 SER A CA 1
ATOM 2069 C C . SER A 1 272 ? 0.414 -14.279 -11.144 1.00 90.56 272 SER A C 1
ATOM 2071 O O . SER A 1 272 ? 0.037 -13.234 -10.607 1.00 90.56 272 SER A O 1
ATOM 2073 N N . LEU A 1 273 ? -0.369 -15.052 -11.891 1.00 93.56 273 LEU A N 1
ATOM 2074 C CA . LEU A 1 273 ? -1.708 -14.675 -12.323 1.00 93.56 273 LEU A CA 1
ATOM 2075 C C . LEU A 1 273 ? -2.792 -15.071 -11.319 1.00 93.56 273 LEU A C 1
ATOM 2077 O O . LEU A 1 273 ? -3.844 -14.438 -11.312 1.00 93.56 273 LEU A O 1
ATOM 2081 N N . GLY A 1 274 ? -2.541 -16.085 -10.488 1.00 94.44 274 GLY A N 1
ATOM 2082 C CA . GLY A 1 274 ? -3.505 -16.683 -9.560 1.00 94.44 274 GLY A CA 1
ATOM 2083 C C . GLY A 1 274 ? -3.114 -16.561 -8.085 1.00 94.44 274 GLY A C 1
ATOM 2084 O O . GLY A 1 274 ? -2.281 -15.737 -7.707 1.00 94.44 274 GLY A O 1
ATOM 2085 N N . LEU A 1 275 ? -3.750 -17.378 -7.243 1.00 94.75 275 LEU A N 1
ATOM 2086 C CA . LEU A 1 275 ? -3.420 -17.498 -5.818 1.00 94.75 275 LEU A CA 1
ATOM 2087 C C . LEU A 1 275 ? -2.213 -18.424 -5.609 1.00 94.75 275 LEU A C 1
ATOM 2089 O O . LEU A 1 275 ? -1.924 -19.278 -6.444 1.00 94.75 275 LEU A O 1
ATOM 2093 N N . SER A 1 276 ? -1.532 -18.313 -4.465 1.00 87.81 276 SER A N 1
ATOM 2094 C CA .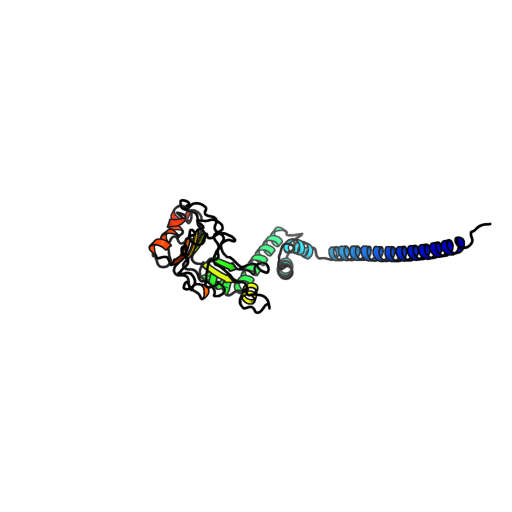 SER A 1 276 ? -0.480 -19.278 -4.127 1.00 87.81 276 SER A CA 1
ATOM 2095 C C . SER A 1 276 ? -1.039 -20.704 -3.979 1.00 87.81 276 SER A C 1
ATOM 2097 O O . SER A 1 276 ? -2.141 -20.913 -3.447 1.00 87.81 276 SER A O 1
ATOM 2099 N N . GLY A 1 277 ? -0.261 -21.683 -4.455 1.00 80.44 277 GLY A N 1
ATOM 2100 C CA . GLY A 1 277 ? -0.592 -23.109 -4.387 1.00 80.44 277 GLY A CA 1
ATOM 2101 C C . GLY A 1 277 ? -1.579 -23.610 -5.446 1.00 80.44 277 GLY A C 1
ATOM 2102 O O . GLY A 1 277 ? -2.076 -24.724 -5.306 1.00 80.44 277 GLY A O 1
ATOM 2103 N N . GLU A 1 278 ? -1.884 -22.818 -6.476 1.00 65.25 278 GLU A N 1
ATOM 2104 C CA . GLU A 1 278 ? -2.535 -23.304 -7.696 1.00 65.25 278 GLU A CA 1
ATOM 2105 C C . GLU A 1 278 ? -1.463 -23.522 -8.769 1.00 65.25 278 GLU A C 1
ATOM 2107 O O . GLU A 1 278 ? -0.742 -22.588 -9.116 1.00 65.25 278 GLU A O 1
ATOM 2112 N N . GLU A 1 279 ? -1.309 -24.766 -9.229 1.00 44.34 279 GLU A N 1
ATOM 2113 C CA . GLU A 1 279 ? -0.564 -25.063 -10.458 1.00 44.34 279 GLU A CA 1
ATOM 2114 C C . GLU A 1 279 ? -1.374 -24.523 -11.651 1.00 44.34 279 GLU A C 1
ATOM 2116 O O . GLU A 1 279 ? -2.602 -24.648 -11.650 1.00 44.34 279 GLU A O 1
ATOM 2121 N N . GLU A 1 280 ? -0.687 -23.863 -12.593 1.00 45.84 280 GLU A N 1
ATOM 2122 C CA . GLU A 1 280 ? -1.256 -23.267 -13.821 1.00 45.84 280 GLU A CA 1
ATOM 2123 C C . GLU A 1 280 ? -2.058 -24.255 -14.678 1.00 45.84 280 GLU A C 1
ATOM 2125 O O . GLU A 1 280 ? -1.604 -25.409 -14.861 1.00 45.84 280 GLU A O 1
#

Solvent-accessible surface area (backbone atoms only — not comparable to full-atom values): 15568 Å² total; per-residue (Å²): 133,80,89,86,81,73,63,65,62,56,50,53,52,51,53,51,54,52,53,53,52,50,52,53,51,51,53,51,50,52,52,51,50,52,52,52,51,48,54,52,49,53,53,54,49,54,62,67,71,47,53,75,62,54,59,52,42,51,66,71,24,67,84,45,93,57,39,70,63,42,44,56,49,42,50,62,48,42,72,82,39,62,51,91,83,38,52,69,60,33,50,53,39,45,52,55,41,51,52,48,52,51,53,54,58,43,75,72,31,71,70,53,48,52,34,65,74,65,75,33,52,76,46,74,43,59,63,52,63,91,96,44,64,35,63,75,37,65,35,64,34,75,45,82,87,55,89,69,69,49,72,48,63,43,27,39,43,43,67,35,73,66,28,49,44,32,46,73,35,75,71,83,50,84,51,48,49,25,25,63,25,30,36,70,22,48,32,7,27,42,33,44,26,53,19,40,24,43,63,72,39,38,52,50,40,55,46,65,34,91,98,45,92,29,54,57,61,15,41,40,38,39,32,76,48,36,58,71,30,44,54,53,80,60,29,68,87,40,74,15,46,37,83,48,54,70,79,62,50,49,55,63,18,44,35,60,58,66,48,32,77,82,55,43,65,81,72,70,53,91,80,72,47,66,62,90,92,63,84,131

Foldseek 3Di:
DDDDDVPPVVVVVVVVVVVVVVVVVVVVVVVVVVVVVVVVVVVVVVVVPDDPQQVVQCVVLVPPPCSVLSSVQLCVQCVVPDCVVCVPSSVVSSVVSVVVVVVVVLVVDPVSVVCVVQVAAEAEFEDDPPPDATEQDAFEDADPPDLDAAERERHEYYYDPRLVCQQVCVVVDHRHAYAPHEHNYQQYHYEYEPYEYEQSHDQLRYDYDPPDPSQQNYAYEYENYDYNNNNNPNNVPRNNYDDDDQVVVQCVFQCNSVVCVVPVVVVVDDGDRGHPPDDD

Sequence (280 aa):
MSSSDGGQSRKRLVVGVLSVCLLVAMVIGTVMFFVSEKAGYDSELRKRNMSKTMRSVELFCAPADYQGTCHETLETALSRTDPAKHPHAAAAAAITAVERALAEGFNRTSVLDAVRQSNDTLLVVRQPRRGQPAVVTAQARRDHQQTTGFVIHRSQIVADEQLLASSSGESGSAPVRTYLGRPWKEFARTVVMESTIDGFVHGQGYMPWEGKDSLGTAFFGEFRNAGDGANVTGRKDMQGFHVMGKDKALQFTVGHFLHGADWIPETGTPVSLGLSGEEE

Organism: Zea mays (NCBI:txid4577)

InterPro domains:
  IPR000070 Pectinesterase, catalytic [PF01095] (121-260)
  IPR011050 Pectin lyase fold/virulence factor [SSF51126] (119-274)
  IPR012334 Pectin lyase fold [G3DSA:2.160.20.10] (109-277)

Nearest PDB structures (foldseek):
  1xg2-assembly1_A  TM=9.600E-01  e=1.810E-14  Solanum lycopersicum
  1gq8-assembly1_A  TM=8.856E-01  e=2.296E-14  Daucus carota
  5c1c-assembly1_A  TM=8.951E-01  e=1.168E-05  Aspergillus niger ATCC 1015
  5c1e-assembly1_A  TM=8.944E-01  e=1.482E-05  Aspergillus niger ATCC 1015
  8tne-assembly3_C  TM=7.045E-01  e=1.140E-03  Butyrivibrio proteoclasticus

pLDDT: mean 83.76, std 13.42, range [31.47, 98.69]

Radius of gyration: 32.24 Å; Cα contacts (8 Å, |Δi|>4): 385; chains: 1; bounding box: 62×114×54 Å

Secondary structure (DSSP, 8-state):
----SSHHHHHHHHHHHHHHHHHHHHHHHHHHHHHHHHHHHHHHHHHHTS-HHHHHHHHHHTT-S-HHHHHHHHHHHHTTS-TTT-HHHHHHHHHHHHHHHHHHHHTT-HHHHHHHHHTPEEEEEPP-STTPPEEEE------TT----EEEESEEEEE-HHHHHHHTTTTSSPPPPEEEE--SSTT-EEEEES-EE-TTB-TT-B-PPTT---TTTSEEEEES-BSGGG--TTTTT-TTEEE--HHHHHTTSHHHHS-GGGTTGGGT-----S-TT---

Mean predicted aligned error: 15.43 Å